Protein AF-A0AAP0BT31-F1 (afdb_monomer_lite)

InterPro domains:
  IPR001457 NADH:ubiquinone/plastoquinone oxidoreductase, chain 6 [PF00499] (11-138)
  IPR042106 NADH-ubiquinone/plastoquinone oxidoreductase chain 6, subunit NuoJ [G3DSA:1.20.120.1200] (1-140)

Organism: NCBI:txid2320716

Structure (mmCIF, N/CA/C/O backbone):
data_AF-A0AAP0BT31-F1
#
_entry.id   AF-A0AAP0BT31-F1
#
loop_
_atom_site.group_PDB
_atom_site.id
_atom_site.type_symbol
_atom_site.label_atom_id
_atom_site.label_alt_id
_atom_site.label_comp_id
_atom_site.label_asym_id
_atom_site.label_entity_id
_atom_site.label_seq_id
_atom_site.pdbx_PDB_ins_code
_atom_site.Cartn_x
_atom_site.Cartn_y
_atom_site.Cartn_z
_atom_site.occupancy
_atom_site.B_iso_or_equiv
_atom_site.auth_seq_id
_atom_site.auth_comp_id
_atom_site.auth_asym_id
_atom_site.auth_atom_id
_atom_site.pdbx_PDB_model_num
ATOM 1 N N . MET A 1 1 ? 14.615 -3.077 8.945 1.00 58.78 1 MET A N 1
ATOM 2 C CA . MET A 1 1 ? 15.378 -4.207 8.368 1.00 58.78 1 MET A CA 1
ATOM 3 C C . MET A 1 1 ? 14.707 -4.754 7.107 1.00 58.78 1 MET A C 1
ATOM 5 O O . MET A 1 1 ? 15.305 -4.636 6.051 1.00 58.78 1 MET A O 1
ATOM 9 N N . ILE A 1 2 ? 13.456 -5.233 7.165 1.00 66.12 2 ILE A N 1
ATOM 10 C CA . ILE A 1 2 ? 12.737 -5.813 6.003 1.00 66.12 2 ILE A CA 1
ATOM 11 C C . ILE A 1 2 ? 12.564 -4.813 4.833 1.00 66.12 2 ILE A C 1
ATOM 13 O O . ILE A 1 2 ? 12.778 -5.171 3.680 1.00 66.12 2 ILE A O 1
ATOM 17 N N . LEU A 1 3 ? 12.274 -3.536 5.118 1.00 63.84 3 LEU A N 1
ATOM 18 C CA . LEU A 1 3 ? 12.106 -2.492 4.089 1.00 63.84 3 LEU A CA 1
ATOM 19 C C . LEU A 1 3 ? 13.390 -2.101 3.334 1.00 63.84 3 LEU A C 1
ATOM 21 O O . LEU A 1 3 ? 13.326 -1.645 2.194 1.00 63.84 3 LEU A O 1
ATOM 25 N N . SER A 1 4 ? 14.557 -2.228 3.968 1.00 62.38 4 SER A N 1
ATOM 26 C CA . SER A 1 4 ? 15.825 -1.915 3.299 1.00 62.38 4 SER A CA 1
ATOM 27 C C . SER A 1 4 ? 16.173 -3.001 2.281 1.00 62.38 4 SER A C 1
ATOM 29 O O . SER A 1 4 ? 16.654 -2.680 1.201 1.00 62.38 4 SER A O 1
ATOM 31 N N . VAL A 1 5 ? 15.846 -4.264 2.585 1.00 71.56 5 VAL A N 1
ATOM 32 C CA . VAL A 1 5 ? 16.103 -5.427 1.717 1.00 71.56 5 VAL A CA 1
ATOM 33 C C . VAL A 1 5 ? 15.266 -5.387 0.433 1.00 71.56 5 VAL A C 1
ATOM 35 O O . VAL A 1 5 ? 15.754 -5.786 -0.620 1.00 71.56 5 VAL A O 1
ATOM 38 N N . SER A 1 6 ? 14.039 -4.854 0.474 1.00 72.62 6 SER A N 1
ATOM 39 C CA . SER A 1 6 ? 13.177 -4.764 -0.716 1.00 72.62 6 SER A CA 1
ATOM 40 C C . SER A 1 6 ? 13.610 -3.690 -1.722 1.00 72.62 6 SER A C 1
ATOM 42 O O . SER A 1 6 ? 13.307 -3.805 -2.907 1.00 72.62 6 SER A O 1
ATOM 44 N N . SER A 1 7 ? 14.335 -2.658 -1.278 1.00 68.81 7 SER A N 1
ATOM 45 C CA . SER A 1 7 ? 14.734 -1.522 -2.128 1.00 68.81 7 SER A CA 1
ATOM 46 C C . SER A 1 7 ? 16.105 -1.721 -2.790 1.00 68.81 7 SER A C 1
ATOM 48 O O . SER A 1 7 ? 16.360 -1.182 -3.867 1.00 68.81 7 SER A O 1
ATOM 50 N N . SER A 1 8 ? 16.977 -2.537 -2.187 1.00 68.81 8 SER A N 1
ATOM 51 C CA . SER A 1 8 ? 18.311 -2.867 -2.708 1.00 68.81 8 SER A CA 1
ATOM 52 C C . SER A 1 8 ? 18.338 -3.409 -4.152 1.00 68.81 8 SER A C 1
ATOM 54 O O . SER A 1 8 ? 19.151 -2.913 -4.933 1.00 68.81 8 SER A O 1
ATOM 56 N N . PRO A 1 9 ? 17.475 -4.360 -4.575 1.00 72.25 9 PRO A N 1
ATOM 57 C CA . PRO A 1 9 ? 17.519 -4.887 -5.945 1.00 72.25 9 PRO A CA 1
ATOM 58 C C . PRO A 1 9 ? 17.076 -3.872 -7.013 1.00 72.25 9 PRO A C 1
ATOM 60 O O . PRO A 1 9 ? 17.540 -3.940 -8.153 1.00 72.25 9 PRO A O 1
ATOM 63 N N . ALA A 1 10 ? 16.228 -2.899 -6.660 1.00 73.88 10 ALA A N 1
ATOM 64 C CA . ALA A 1 10 ? 15.800 -1.846 -7.585 1.00 73.88 10 ALA A CA 1
ATOM 65 C C . ALA A 1 10 ? 16.948 -0.883 -7.929 1.00 73.88 10 ALA A C 1
ATOM 67 O O . ALA A 1 10 ? 17.086 -0.480 -9.084 1.00 73.88 10 ALA A O 1
ATOM 68 N N . LEU A 1 11 ? 17.814 -0.588 -6.953 1.00 73.31 11 LEU A N 1
ATOM 69 C CA . LEU A 1 11 ? 19.019 0.217 -7.161 1.00 73.31 11 LEU A CA 1
ATOM 70 C C . LEU A 1 11 ? 20.009 -0.498 -8.101 1.00 73.31 11 LEU A C 1
ATOM 72 O O . LEU A 1 11 ? 20.570 0.108 -9.007 1.00 73.31 11 LEU A O 1
ATOM 76 N N . VAL A 1 12 ? 20.167 -1.817 -7.935 1.00 71.25 12 VAL A N 1
ATOM 77 C CA . VAL A 1 12 ? 21.051 -2.651 -8.774 1.00 71.25 12 VAL A CA 1
ATOM 78 C C . VAL A 1 12 ? 20.511 -2.809 -10.202 1.00 71.25 12 VAL A C 1
ATOM 80 O O . VAL A 1 12 ? 21.286 -2.890 -11.152 1.00 71.25 12 VAL A O 1
ATOM 83 N N . SER A 1 13 ? 19.188 -2.792 -10.372 1.00 73.75 13 SER A N 1
ATOM 84 C CA . SER A 1 13 ? 18.524 -2.890 -11.682 1.00 73.75 13 SER A CA 1
ATOM 85 C C . SER A 1 13 ? 18.501 -1.566 -12.463 1.00 73.75 13 SER A C 1
ATOM 87 O O . SER A 1 13 ? 17.990 -1.525 -13.582 1.00 73.75 13 SER A O 1
ATOM 89 N N . GLY A 1 14 ? 19.037 -0.478 -11.895 1.00 77.12 14 GLY A N 1
ATOM 90 C CA . GLY A 1 14 ? 19.037 0.853 -12.507 1.00 77.12 14 GLY A CA 1
ATOM 91 C C . GLY A 1 14 ? 17.697 1.594 -12.415 1.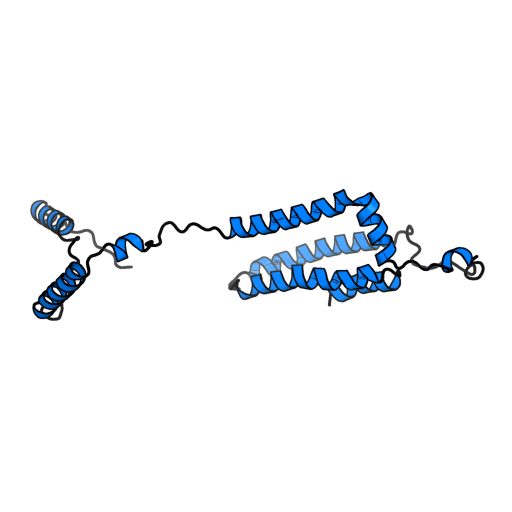00 77.12 14 GLY A C 1
ATOM 92 O O . GLY A 1 14 ? 17.459 2.499 -13.212 1.00 77.12 14 GLY A O 1
ATOM 93 N N . LEU A 1 15 ? 16.814 1.225 -11.473 1.00 81.62 15 LEU A N 1
ATOM 94 C CA . LEU A 1 15 ? 15.554 1.921 -11.166 1.00 81.62 15 LEU A CA 1
ATOM 95 C C . LEU A 1 15 ? 15.719 2.853 -9.951 1.00 81.62 15 LEU A C 1
ATOM 97 O O . LEU A 1 15 ? 15.112 2.658 -8.894 1.00 81.62 15 LEU A O 1
ATOM 101 N N . ASP A 1 16 ? 16.506 3.915 -10.122 1.00 84.75 16 ASP A N 1
ATOM 102 C CA . ASP A 1 16 ? 16.837 4.855 -9.038 1.00 84.75 16 ASP A CA 1
ATOM 103 C C . ASP A 1 16 ? 15.604 5.530 -8.420 1.00 84.75 16 ASP A C 1
ATOM 105 O O . ASP A 1 16 ? 15.508 5.695 -7.206 1.00 84.75 16 ASP A O 1
ATOM 109 N N . PHE A 1 17 ? 14.618 5.887 -9.248 1.00 86.31 17 PHE A N 1
ATOM 110 C CA . PHE A 1 17 ? 13.407 6.555 -8.771 1.00 86.31 17 PHE A CA 1
ATOM 111 C C . PHE A 1 17 ? 12.574 5.659 -7.841 1.00 86.31 17 PHE A C 1
ATOM 113 O O . PHE A 1 17 ? 12.142 6.103 -6.777 1.00 86.31 17 PHE A O 1
ATOM 120 N N . PHE A 1 18 ? 12.381 4.388 -8.212 1.00 85.88 18 PHE A N 1
ATOM 121 C CA . PHE A 1 18 ? 11.583 3.452 -7.418 1.00 85.88 18 PHE A CA 1
ATOM 122 C C . PHE A 1 18 ? 12.255 3.131 -6.076 1.00 85.88 18 PHE A C 1
ATOM 124 O O . PHE A 1 18 ? 11.590 3.056 -5.041 1.00 85.88 18 PHE A O 1
ATOM 131 N N . ALA A 1 19 ? 13.585 3.007 -6.087 1.00 86.44 19 ALA A N 1
ATOM 132 C CA . ALA A 1 19 ? 14.374 2.764 -4.886 1.00 86.44 19 ALA A CA 1
ATOM 133 C C . ALA A 1 19 ? 14.240 3.893 -3.850 1.00 86.44 19 ALA A C 1
ATOM 135 O O . ALA A 1 19 ? 14.229 3.617 -2.654 1.00 86.44 19 ALA A O 1
ATOM 136 N N . MET A 1 20 ? 14.090 5.147 -4.293 1.00 86.12 20 MET A N 1
ATOM 137 C CA . MET A 1 20 ? 13.933 6.293 -3.390 1.00 86.12 20 MET A CA 1
ATOM 138 C C . MET A 1 20 ? 12.492 6.475 -2.896 1.00 86.12 20 MET A C 1
ATOM 140 O O . MET A 1 20 ? 12.285 6.822 -1.734 1.00 86.12 20 MET A O 1
ATOM 144 N N . ILE A 1 21 ? 11.481 6.225 -3.736 1.00 88.81 21 ILE A N 1
ATOM 145 C CA . ILE A 1 21 ? 10.071 6.424 -3.350 1.00 88.81 21 ILE A CA 1
ATOM 146 C C . ILE A 1 21 ? 9.515 5.284 -2.484 1.00 88.81 21 ILE A C 1
ATOM 148 O O . ILE A 1 21 ? 8.683 5.533 -1.610 1.00 88.81 21 ILE A O 1
ATOM 152 N N . SER A 1 22 ? 9.983 4.045 -2.680 1.00 85.00 22 SER A N 1
ATOM 153 C CA . SER A 1 22 ? 9.472 2.873 -1.958 1.00 85.00 22 SER A CA 1
ATOM 154 C C . SER A 1 22 ? 9.616 3.010 -0.430 1.00 85.00 22 SER A C 1
ATOM 156 O O . SER A 1 22 ? 8.594 2.915 0.255 1.00 85.00 22 SER A O 1
ATOM 158 N N . PRO A 1 23 ? 10.793 3.334 0.148 1.00 86.75 23 PRO A N 1
ATOM 159 C CA . PRO A 1 23 ? 10.915 3.516 1.593 1.00 86.75 23 PRO A CA 1
ATOM 160 C C . PRO A 1 23 ? 10.024 4.633 2.137 1.00 86.75 23 PRO A C 1
ATOM 162 O O . PRO A 1 23 ? 9.382 4.452 3.168 1.00 86.75 23 PRO A O 1
ATOM 165 N N . VAL A 1 24 ? 9.946 5.769 1.435 1.00 89.19 24 VAL A N 1
ATOM 166 C CA . VAL A 1 24 ? 9.162 6.930 1.882 1.00 89.19 24 VAL A CA 1
ATOM 167 C C . VAL A 1 24 ? 7.687 6.559 2.025 1.00 89.19 24 VAL A C 1
ATOM 169 O O . VAL A 1 24 ? 7.098 6.786 3.079 1.00 89.19 24 VAL A O 1
ATOM 172 N N . VAL A 1 25 ? 7.092 5.928 1.011 1.00 90.19 25 VAL A N 1
ATOM 173 C CA . VAL A 1 25 ? 5.668 5.561 1.048 1.00 90.19 25 VAL A CA 1
ATOM 174 C C . VAL A 1 25 ? 5.403 4.453 2.067 1.00 90.19 25 VAL A C 1
ATOM 176 O O . VAL A 1 25 ? 4.457 4.549 2.844 1.00 90.19 25 VAL A O 1
ATOM 179 N N . HIS A 1 26 ? 6.239 3.416 2.124 1.00 88.81 26 HIS A N 1
ATOM 180 C CA . HIS A 1 26 ? 5.986 2.287 3.022 1.00 88.81 26 HIS A CA 1
ATOM 181 C C . HIS A 1 26 ? 6.151 2.665 4.503 1.00 88.81 26 HIS A C 1
ATOM 183 O O . HIS A 1 26 ? 5.342 2.247 5.333 1.00 88.81 26 HIS A O 1
ATOM 189 N N . ILE A 1 27 ? 7.155 3.479 4.850 1.00 90.56 27 ILE A N 1
ATOM 190 C CA . ILE A 1 27 ? 7.366 3.927 6.238 1.00 90.56 27 ILE A CA 1
ATOM 191 C C . ILE A 1 27 ? 6.236 4.868 6.670 1.00 90.56 27 ILE A C 1
ATOM 193 O O . ILE A 1 27 ? 5.687 4.717 7.762 1.00 90.56 27 ILE A O 1
ATOM 197 N N . VAL A 1 28 ? 5.860 5.821 5.814 1.00 90.69 28 VAL A N 1
ATOM 198 C CA . VAL A 1 28 ? 4.866 6.848 6.158 1.00 90.69 28 VAL A CA 1
ATOM 199 C C . VAL A 1 28 ? 3.433 6.324 6.100 1.00 90.69 28 VAL A C 1
ATOM 201 O O . VAL A 1 28 ? 2.580 6.829 6.812 1.00 90.69 28 VAL A O 1
ATOM 204 N N . VAL A 1 29 ? 3.122 5.324 5.279 1.00 88.81 29 VAL A N 1
ATOM 205 C CA . VAL A 1 29 ? 1.751 4.797 5.215 1.00 88.81 29 VAL A CA 1
ATOM 206 C C . VAL A 1 29 ? 1.570 3.649 6.197 1.00 88.81 29 VAL A C 1
ATOM 208 O O . VAL A 1 29 ? 0.664 3.690 7.021 1.00 88.81 29 VAL A O 1
ATOM 211 N N . ILE A 1 30 ? 2.431 2.632 6.146 1.00 90.44 30 ILE A N 1
ATOM 212 C CA . ILE A 1 30 ? 2.214 1.392 6.901 1.00 90.44 30 ILE A CA 1
ATOM 213 C C . ILE A 1 30 ? 2.805 1.519 8.301 1.00 90.44 30 ILE A C 1
ATOM 215 O O . ILE A 1 30 ? 2.104 1.305 9.286 1.00 90.44 30 ILE A O 1
ATOM 219 N N . ALA A 1 31 ? 4.086 1.885 8.405 1.00 90.12 31 ALA A N 1
ATOM 220 C CA . ALA A 1 31 ? 4.783 1.818 9.686 1.00 90.12 31 ALA A CA 1
ATOM 221 C C . ALA A 1 31 ? 4.253 2.849 10.693 1.00 90.12 31 ALA A C 1
ATOM 223 O O . ALA A 1 31 ? 3.989 2.489 11.837 1.00 90.12 31 ALA A O 1
ATOM 224 N N . ILE A 1 32 ? 4.046 4.107 10.288 1.00 91.88 32 ILE A N 1
ATOM 225 C CA . ILE A 1 32 ? 3.549 5.138 11.215 1.00 91.88 32 ILE A CA 1
ATOM 226 C C . ILE A 1 32 ? 2.049 4.991 11.526 1.00 91.88 32 ILE A C 1
ATOM 228 O O . ILE A 1 32 ? 1.647 5.239 12.661 1.00 91.88 32 ILE A O 1
ATOM 232 N N . SER A 1 33 ? 1.220 4.545 10.568 1.00 88.44 33 SER A N 1
ATOM 233 C CA . SER A 1 33 ? -0.205 4.270 10.823 1.00 88.44 33 SER A CA 1
ATOM 234 C C . SER A 1 33 ? -0.360 3.103 11.796 1.00 88.44 33 SER A C 1
ATOM 236 O O . SER A 1 33 ? -1.141 3.175 12.745 1.00 88.44 33 SER A O 1
ATOM 238 N N . PHE A 1 34 ? 0.466 2.068 11.625 1.00 89.81 34 PHE A N 1
ATOM 239 C CA . PHE A 1 34 ? 0.533 0.955 12.558 1.00 89.81 34 PHE A CA 1
ATOM 240 C C . PHE A 1 34 ? 1.069 1.382 13.930 1.00 89.81 34 PHE A C 1
ATOM 242 O O . PHE A 1 34 ? 0.500 0.998 14.948 1.00 89.81 34 PHE A O 1
ATOM 249 N N . LEU A 1 35 ? 2.105 2.227 13.985 1.00 89.38 35 LEU A N 1
ATOM 250 C CA . LEU A 1 35 ? 2.636 2.746 15.250 1.00 89.38 35 LEU A CA 1
ATOM 251 C C . LEU A 1 35 ? 1.568 3.518 16.039 1.00 89.38 35 LEU A C 1
ATOM 253 O O . LEU A 1 35 ? 1.444 3.332 17.248 1.00 89.38 35 LEU A O 1
ATOM 257 N N . PHE A 1 36 ? 0.767 4.341 15.355 1.00 89.50 36 PHE A N 1
ATOM 258 C CA . PHE A 1 36 ? -0.348 5.057 15.976 1.00 89.50 36 PHE A CA 1
ATOM 259 C C . PHE A 1 36 ? -1.401 4.097 16.544 1.00 89.50 36 PHE A C 1
ATOM 261 O O . PHE A 1 36 ? -1.834 4.255 17.686 1.00 89.50 36 PHE A O 1
ATOM 268 N N . MET A 1 37 ? -1.779 3.076 15.769 1.00 91.88 37 MET A N 1
ATOM 269 C CA . MET A 1 37 ? -2.724 2.052 16.210 1.00 91.88 37 MET A CA 1
ATOM 270 C C . MET A 1 37 ? -2.209 1.312 17.452 1.00 91.88 37 MET A C 1
ATOM 272 O O . MET A 1 37 ? -2.947 1.176 18.423 1.00 91.88 37 MET A O 1
ATOM 276 N N . VAL A 1 38 ? -0.952 0.863 17.452 1.00 91.12 38 VAL A N 1
ATOM 277 C CA . VAL A 1 38 ? -0.387 0.048 18.539 1.00 91.12 38 VAL A CA 1
ATOM 278 C C . VAL A 1 38 ? -0.223 0.838 19.836 1.00 91.12 38 VAL A C 1
ATOM 280 O O . VAL A 1 38 ? -0.475 0.296 20.904 1.00 91.12 38 VAL A O 1
ATOM 283 N N . MET A 1 39 ? 0.155 2.118 19.775 1.00 91.75 39 MET A N 1
ATOM 284 C CA . MET A 1 39 ? 0.374 2.915 20.989 1.00 91.75 39 MET A CA 1
ATOM 285 C C . MET A 1 39 ? -0.934 3.269 21.719 1.00 91.75 39 MET A C 1
ATOM 287 O O . MET A 1 39 ? -0.942 3.419 22.938 1.00 91.75 39 MET A O 1
ATOM 291 N N . MET A 1 40 ? -2.043 3.378 20.983 1.00 88.81 40 MET A N 1
ATOM 292 C CA . MET A 1 40 ? -3.379 3.584 21.557 1.00 88.81 40 MET A CA 1
ATOM 293 C C . MET A 1 40 ? -4.070 2.265 21.937 1.00 88.81 40 MET A C 1
ATOM 295 O O . MET A 1 40 ? -4.942 2.255 22.809 1.00 88.81 40 MET A O 1
ATOM 299 N N . LEU A 1 41 ? -3.706 1.152 21.292 1.00 87.75 41 LEU A N 1
ATOM 300 C CA . LEU A 1 41 ? -4.271 -0.168 21.550 1.00 87.75 41 LEU A CA 1
ATOM 301 C C . LEU A 1 41 ? -3.541 -0.834 22.724 1.00 87.75 41 LEU A C 1
ATOM 303 O O . LEU A 1 41 ? -2.518 -1.492 22.562 1.00 87.75 41 LEU A O 1
ATOM 307 N N . ASN A 1 42 ? -4.097 -0.687 23.924 1.00 83.31 42 ASN A N 1
ATOM 308 C CA . ASN A 1 42 ? -3.599 -1.384 25.106 1.00 83.31 42 ASN A CA 1
ATOM 309 C C . ASN A 1 42 ? -3.999 -2.875 25.066 1.00 83.31 42 ASN A C 1
ATOM 311 O O . ASN A 1 42 ? -5.088 -3.241 25.511 1.00 83.31 42 ASN A O 1
ATOM 315 N N . ILE A 1 43 ? -3.142 -3.725 24.494 1.00 81.75 43 ILE A N 1
ATOM 316 C CA . ILE A 1 43 ? -3.341 -5.181 24.412 1.00 81.75 43 ILE A CA 1
ATOM 317 C C . ILE A 1 43 ? -2.894 -5.818 25.733 1.00 81.75 43 ILE A C 1
ATOM 319 O O . ILE A 1 43 ? -1.710 -5.793 26.067 1.00 81.75 43 ILE A O 1
ATOM 323 N N . GLN A 1 44 ? -3.827 -6.422 26.472 1.00 76.62 44 GLN A N 1
ATOM 324 C CA . GLN A 1 44 ? -3.507 -7.205 27.667 1.00 76.62 44 GLN A CA 1
ATOM 325 C C . GLN A 1 44 ? -3.176 -8.635 27.248 1.00 76.62 44 GLN A C 1
ATOM 327 O O . GLN A 1 44 ? -4.039 -9.389 26.805 1.00 76.62 44 GLN A O 1
ATOM 332 N N . ILE A 1 45 ? -1.898 -8.987 27.347 1.00 70.56 45 ILE A N 1
ATOM 333 C CA . ILE A 1 45 ? -1.404 -10.329 27.060 1.00 70.56 45 ILE A CA 1
ATOM 334 C C . ILE A 1 45 ? -1.589 -11.166 28.330 1.00 70.56 45 ILE A C 1
ATOM 336 O O . ILE A 1 45 ? -0.678 -11.294 29.142 1.00 70.56 45 ILE A O 1
ATOM 340 N N . THR A 1 46 ? -2.796 -11.683 28.537 1.00 66.00 46 THR A N 1
ATOM 341 C CA . THR A 1 46 ? -3.109 -12.619 29.628 1.00 66.00 46 THR A CA 1
ATOM 342 C C . THR A 1 46 ? -3.677 -13.900 29.018 1.00 66.00 46 THR A C 1
ATOM 344 O O . THR A 1 46 ? -4.585 -13.839 28.193 1.00 66.00 46 THR A O 1
ATOM 347 N N . GLU A 1 47 ? -3.087 -15.045 29.364 1.00 65.44 47 GLU A N 1
ATOM 348 C CA . GLU A 1 47 ? -3.469 -16.418 28.970 1.00 65.44 47 GLU A CA 1
ATOM 349 C C . GLU A 1 47 ? -3.431 -16.837 27.478 1.00 65.44 47 GLU A C 1
ATOM 351 O O . GLU A 1 47 ? -3.538 -18.026 27.194 1.00 65.44 47 GLU A O 1
ATOM 356 N N . ILE A 1 48 ? -3.199 -15.950 26.505 1.00 61.75 48 ILE A N 1
ATOM 357 C CA . ILE A 1 48 ? -3.260 -16.304 25.063 1.00 61.75 48 ILE A CA 1
ATOM 358 C C . ILE A 1 48 ? -2.116 -17.195 24.527 1.00 61.75 48 ILE A C 1
ATOM 360 O O . ILE A 1 48 ? -2.089 -17.510 23.339 1.00 61.75 48 ILE A O 1
ATOM 364 N N . HIS A 1 49 ? -1.153 -17.607 25.352 1.00 67.00 49 HIS A N 1
ATOM 365 C CA . HIS A 1 49 ? 0.060 -18.271 24.861 1.00 67.00 49 HIS A CA 1
ATOM 366 C C . HIS A 1 49 ? -0.035 -19.796 24.763 1.00 67.00 49 HIS A C 1
ATOM 368 O O . HIS A 1 49 ? 0.533 -20.351 23.828 1.00 67.00 49 HIS A O 1
ATOM 374 N N . GLU A 1 50 ? -0.757 -20.479 25.653 1.00 70.44 50 GLU A N 1
ATOM 375 C CA . GLU A 1 50 ? -0.777 -21.955 25.687 1.00 70.44 50 GLU A CA 1
ATOM 376 C C . GLU A 1 50 ? -1.422 -22.560 24.426 1.00 70.44 50 GLU A C 1
ATOM 378 O O . GLU A 1 50 ? -0.926 -23.534 23.854 1.00 70.44 50 GLU A O 1
ATOM 383 N N . GLU A 1 51 ? -2.495 -21.939 23.930 1.00 72.31 51 GLU A N 1
ATOM 384 C CA . GLU A 1 51 ? -3.170 -22.388 22.710 1.00 72.31 51 GLU A CA 1
ATOM 385 C C . GLU A 1 51 ? -2.439 -21.915 21.445 1.00 72.31 51 GLU A C 1
ATOM 387 O O . GLU A 1 51 ? -2.222 -22.708 20.530 1.00 72.31 51 GLU A O 1
ATOM 392 N N . VAL A 1 52 ? -1.979 -20.657 21.393 1.00 78.94 52 VAL A N 1
ATOM 393 C CA . VAL A 1 52 ? -1.279 -20.099 20.218 1.00 78.94 52 VAL A CA 1
ATOM 394 C C . VAL A 1 52 ? 0.078 -20.775 19.984 1.00 78.94 52 VAL A C 1
ATOM 396 O O . VAL A 1 52 ? 0.436 -21.040 18.834 1.00 78.94 52 VAL A O 1
ATOM 399 N N . LEU A 1 53 ? 0.814 -21.130 21.046 1.00 80.44 53 LEU A N 1
ATOM 400 C CA . LEU A 1 53 ? 2.084 -21.859 20.932 1.00 80.44 53 LEU A CA 1
ATOM 401 C C . LEU A 1 53 ? 1.901 -23.257 20.330 1.00 80.44 53 LEU A C 1
ATOM 403 O O . LEU A 1 53 ? 2.801 -23.741 19.646 1.00 80.44 53 LEU A O 1
ATOM 407 N N . ARG A 1 54 ? 0.733 -23.888 20.516 1.00 85.19 54 ARG A N 1
ATOM 408 C CA . ARG A 1 54 ? 0.425 -25.200 19.930 1.00 85.19 54 ARG A CA 1
ATOM 409 C C . ARG A 1 54 ? 0.186 -25.132 18.417 1.00 85.19 54 ARG A C 1
ATOM 411 O O . ARG A 1 54 ? 0.513 -26.088 17.717 1.00 85.19 54 ARG A O 1
ATOM 418 N N . TYR A 1 55 ? -0.330 -24.014 17.899 1.00 87.25 55 TYR A N 1
ATOM 419 C CA . TYR A 1 55 ? -0.566 -23.811 16.459 1.00 87.25 55 TYR A CA 1
ATOM 420 C C . TYR A 1 55 ? 0.636 -23.216 15.705 1.00 87.25 55 TYR A C 1
ATOM 422 O O . TYR A 1 55 ? 0.721 -23.358 14.484 1.00 87.25 55 TYR A O 1
ATOM 430 N N . LEU A 1 56 ? 1.594 -22.604 16.408 1.00 89.12 56 LEU A N 1
ATOM 431 C CA . LEU A 1 56 ? 2.831 -22.055 15.837 1.00 89.12 56 LEU A CA 1
ATOM 432 C C . LEU A 1 56 ? 3.661 -23.074 15.023 1.00 89.12 56 LEU A C 1
ATOM 434 O O . LEU A 1 56 ? 4.045 -22.744 13.900 1.00 89.12 56 LEU A O 1
ATOM 438 N N . PRO A 1 57 ? 3.927 -24.314 15.490 1.00 89.88 57 PRO A N 1
ATOM 439 C CA . PRO A 1 57 ? 4.677 -25.282 14.686 1.00 89.88 57 PRO A CA 1
ATOM 440 C C . PRO A 1 57 ? 3.914 -25.724 13.430 1.00 89.88 57 PRO A C 1
ATOM 442 O O . PRO A 1 57 ? 4.543 -26.031 12.421 1.00 89.88 57 PRO A O 1
ATOM 445 N N . VAL A 1 58 ? 2.575 -25.712 13.454 1.00 93.81 58 VAL A N 1
ATOM 446 C CA . VAL A 1 58 ? 1.736 -26.081 12.300 1.00 93.81 58 VAL A CA 1
ATOM 447 C C . VAL A 1 58 ? 1.809 -25.011 11.209 1.00 93.81 58 VAL A C 1
ATOM 449 O O . VAL A 1 58 ? 2.025 -25.341 10.043 1.00 93.81 58 VAL A O 1
ATOM 452 N N . SER A 1 59 ? 1.688 -23.728 11.572 1.00 91.62 59 SER A N 1
ATOM 453 C CA . SER A 1 59 ? 1.851 -22.621 10.619 1.00 91.62 59 SER A CA 1
ATOM 454 C C . SER A 1 59 ? 3.302 -22.467 10.147 1.00 91.62 59 SER A C 1
ATOM 456 O O . SER A 1 59 ? 3.541 -22.115 8.994 1.00 91.62 59 SER A O 1
ATOM 458 N N . GLY A 1 60 ? 4.277 -22.808 10.994 1.00 93.44 60 GLY A N 1
ATOM 459 C CA . GLY A 1 60 ? 5.682 -22.914 10.609 1.00 93.44 60 GLY A CA 1
ATOM 460 C C . GLY A 1 60 ? 5.915 -23.992 9.550 1.00 93.44 60 GLY A C 1
ATOM 461 O O . GLY A 1 60 ? 6.549 -23.713 8.538 1.00 93.44 60 GLY A O 1
ATOM 462 N N . LEU A 1 61 ? 5.357 -25.196 9.734 1.00 95.69 61 LEU A N 1
ATOM 463 C CA . LEU A 1 61 ? 5.473 -26.283 8.758 1.00 95.69 61 LEU A CA 1
ATOM 464 C C . LEU A 1 61 ? 4.808 -25.919 7.428 1.00 95.69 61 LEU A C 1
ATOM 466 O O . LEU A 1 61 ? 5.425 -26.081 6.380 1.00 95.69 61 LEU A O 1
ATOM 470 N N . ILE A 1 62 ? 3.577 -25.392 7.461 1.00 95.81 62 ILE A N 1
ATOM 471 C CA . ILE A 1 62 ? 2.866 -25.018 6.229 1.00 95.81 62 ILE A CA 1
ATOM 472 C C . ILE A 1 62 ? 3.600 -23.892 5.489 1.00 95.81 62 ILE A C 1
ATOM 474 O O . ILE A 1 62 ? 3.747 -23.945 4.271 1.00 95.81 62 ILE A O 1
ATOM 478 N N . GLY A 1 63 ? 4.128 -22.907 6.223 1.00 95.12 63 GLY A N 1
ATOM 479 C CA . GLY A 1 63 ? 4.931 -21.826 5.661 1.00 95.12 63 GLY A CA 1
ATOM 480 C C . GLY A 1 63 ? 6.251 -22.326 5.080 1.00 95.12 63 GLY A C 1
ATOM 481 O O . GLY A 1 63 ? 6.658 -21.857 4.024 1.00 95.12 63 GLY A O 1
ATOM 482 N N . LEU A 1 64 ? 6.891 -23.309 5.721 1.00 95.50 64 LEU A N 1
ATOM 483 C CA . LEU A 1 64 ? 8.122 -23.929 5.234 1.00 95.50 64 LEU A CA 1
ATOM 484 C C . LEU A 1 64 ? 7.887 -24.716 3.942 1.00 95.50 64 LEU A C 1
ATOM 486 O O . LEU A 1 64 ? 8.683 -24.583 3.019 1.00 95.50 64 LEU A O 1
ATOM 490 N N . ILE A 1 65 ? 6.798 -25.491 3.857 1.00 95.94 65 ILE A N 1
ATOM 491 C CA . ILE A 1 65 ? 6.407 -26.182 2.619 1.00 95.94 65 ILE A CA 1
ATOM 492 C C . ILE A 1 65 ? 6.220 -25.167 1.486 1.00 95.94 65 ILE A C 1
ATOM 494 O O . ILE A 1 65 ? 6.796 -25.349 0.418 1.00 95.94 65 ILE A O 1
ATOM 498 N N . LEU A 1 66 ? 5.487 -24.074 1.728 1.00 95.06 66 LEU A N 1
ATOM 499 C CA . LEU A 1 66 ? 5.275 -23.038 0.712 1.00 95.06 66 LEU A CA 1
ATOM 500 C C . LEU A 1 66 ? 6.578 -22.329 0.331 1.00 95.06 66 LEU A C 1
ATOM 502 O O . LEU A 1 66 ? 6.811 -22.041 -0.838 1.00 95.06 66 LEU A O 1
ATOM 506 N N . TRP A 1 67 ? 7.445 -22.048 1.304 1.00 94.19 67 TRP A N 1
ATOM 507 C CA . TRP A 1 67 ? 8.734 -21.411 1.049 1.00 94.19 67 TRP A CA 1
ATOM 508 C C . TRP A 1 67 ? 9.661 -22.316 0.232 1.00 94.19 67 TRP A C 1
ATOM 510 O O . TRP A 1 67 ? 10.309 -21.848 -0.702 1.00 94.19 67 TRP A O 1
ATOM 520 N N . TRP A 1 68 ? 9.671 -23.616 0.536 1.00 93.69 68 TRP A N 1
ATOM 521 C CA . TRP A 1 68 ? 10.387 -24.629 -0.234 1.00 93.69 68 TRP A CA 1
ATOM 522 C C . TRP A 1 68 ? 9.838 -24.758 -1.655 1.00 93.69 68 TRP A C 1
ATOM 524 O O . TRP A 1 68 ? 10.610 -24.838 -2.604 1.00 93.69 68 TRP A O 1
ATOM 534 N N . GLU A 1 69 ? 8.517 -24.736 -1.820 1.00 89.50 69 GLU A N 1
ATOM 535 C CA . GLU A 1 69 ? 7.876 -24.781 -3.133 1.00 89.50 69 GLU A CA 1
ATOM 536 C C . GLU A 1 69 ? 8.229 -23.546 -3.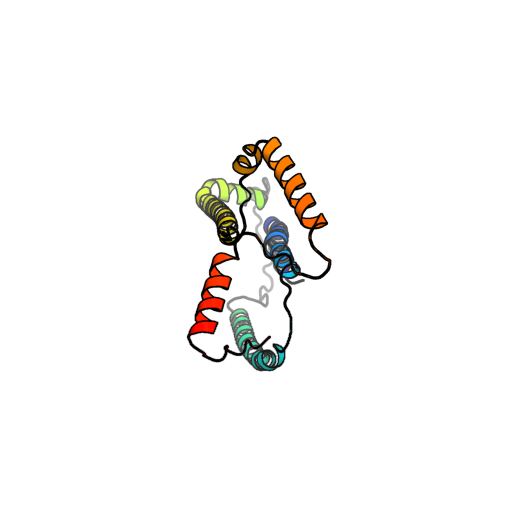976 1.00 89.50 69 GLU A C 1
ATOM 538 O O . GLU A 1 69 ? 8.620 -23.685 -5.134 1.00 89.50 69 GLU A O 1
ATOM 543 N N . LEU A 1 70 ? 8.198 -22.344 -3.387 1.00 87.56 70 LEU A N 1
ATOM 544 C CA . LEU A 1 70 ? 8.650 -21.118 -4.055 1.00 87.56 70 LEU A CA 1
ATOM 545 C C . LEU A 1 70 ? 10.128 -21.192 -4.459 1.00 87.56 70 LEU A C 1
ATOM 547 O O . LEU A 1 70 ? 10.489 -20.753 -5.549 1.00 87.56 70 LEU A O 1
ATOM 551 N N . PHE A 1 71 ? 10.980 -21.733 -3.588 1.00 86.50 71 PHE A N 1
ATOM 552 C CA . PHE A 1 71 ? 12.402 -21.909 -3.870 1.00 86.50 71 PHE A CA 1
ATOM 553 C C . PHE A 1 71 ? 12.626 -22.896 -5.023 1.00 86.50 71 PHE A C 1
ATOM 555 O O . PHE A 1 71 ? 13.329 -22.575 -5.978 1.00 86.50 71 PHE A O 1
ATOM 562 N N . PHE A 1 72 ? 11.935 -24.037 -4.997 1.00 85.94 72 PHE A N 1
ATOM 563 C CA . PHE A 1 72 ? 11.994 -25.041 -6.054 1.00 85.94 72 PHE A CA 1
ATOM 564 C C . PHE A 1 72 ? 11.542 -24.476 -7.409 1.00 85.94 72 PHE A C 1
ATOM 566 O O . PHE A 1 72 ? 12.189 -24.727 -8.419 1.00 85.94 72 PHE A O 1
ATOM 573 N N . ILE A 1 73 ? 10.486 -23.652 -7.445 1.00 85.25 73 ILE A N 1
ATOM 574 C CA . ILE A 1 73 ? 10.036 -22.974 -8.675 1.00 85.25 73 ILE A CA 1
ATOM 575 C C . ILE A 1 73 ? 11.112 -22.023 -9.225 1.00 85.25 73 ILE A C 1
ATOM 577 O O . ILE A 1 73 ? 11.299 -21.948 -10.440 1.00 85.25 73 ILE A O 1
ATOM 581 N N . CYS A 1 74 ? 11.825 -21.302 -8.357 1.00 78.19 74 CYS A N 1
ATOM 582 C CA . CYS A 1 74 ? 12.908 -20.403 -8.763 1.00 78.19 74 CYS A CA 1
ATOM 583 C C . CYS A 1 74 ? 14.143 -21.151 -9.291 1.00 78.19 74 CYS A C 1
ATOM 585 O O . CYS A 1 74 ? 14.796 -20.657 -10.212 1.00 78.19 74 CYS A O 1
ATOM 587 N N . ASP A 1 75 ? 14.445 -22.324 -8.732 1.00 71.81 75 ASP A N 1
ATOM 588 C CA . ASP A 1 75 ? 15.623 -23.125 -9.078 1.00 71.81 75 ASP A CA 1
ATOM 589 C C . ASP A 1 75 ? 15.454 -23.972 -10.345 1.00 71.81 75 ASP A C 1
ATOM 591 O O . ASP A 1 75 ? 16.455 -24.328 -10.967 1.00 71.81 75 ASP A O 1
ATOM 595 N N . ASN A 1 76 ? 14.217 -24.291 -10.751 1.00 68.00 76 ASN A N 1
ATOM 596 C CA . ASN A 1 76 ? 13.898 -25.272 -11.801 1.00 68.00 76 ASN A CA 1
ATOM 597 C C . ASN A 1 76 ? 14.176 -24.799 -13.254 1.00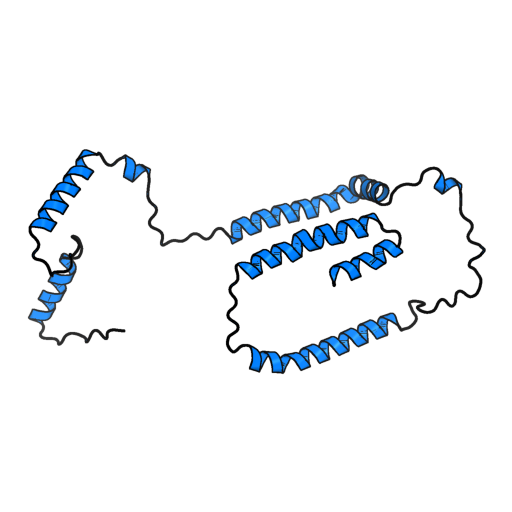 68.00 76 ASN A C 1
ATOM 599 O O . ASN A 1 76 ? 13.415 -25.066 -14.179 1.00 68.00 76 ASN A O 1
ATOM 603 N N . GLU A 1 77 ? 15.302 -24.116 -13.459 1.00 59.66 77 GLU A N 1
ATOM 604 C CA . GLU A 1 77 ? 15.987 -23.872 -14.739 1.00 59.66 77 GLU A CA 1
ATOM 605 C C . GLU A 1 77 ? 15.345 -22.904 -15.747 1.00 59.66 77 GLU A C 1
ATOM 607 O O . GLU A 1 77 ? 15.955 -22.583 -16.766 1.00 59.66 77 GLU A O 1
ATOM 612 N N . THR A 1 78 ? 14.183 -22.315 -15.461 1.00 59.62 78 THR A N 1
ATOM 613 C CA . THR A 1 78 ? 13.649 -21.206 -16.284 1.00 59.62 78 THR A CA 1
ATOM 614 C C . THR A 1 78 ? 14.356 -19.864 -16.063 1.00 59.62 78 THR A C 1
ATOM 616 O O . THR A 1 78 ? 14.162 -18.928 -16.840 1.00 59.62 78 THR A O 1
ATOM 619 N N . ILE A 1 79 ? 15.197 -19.757 -15.030 1.00 59.62 79 ILE A N 1
ATOM 620 C CA . ILE A 1 79 ? 15.975 -18.563 -14.699 1.00 59.62 79 ILE A CA 1
ATOM 621 C C . ILE A 1 79 ? 17.437 -19.009 -14.553 1.00 59.62 79 ILE A C 1
ATOM 623 O O . ILE A 1 79 ? 17.744 -19.757 -13.628 1.00 59.62 79 ILE A O 1
ATOM 627 N N . PRO A 1 80 ? 18.361 -18.602 -15.441 1.00 60.50 80 PRO A N 1
ATOM 628 C CA . PRO A 1 80 ? 19.767 -18.974 -15.322 1.00 60.50 80 PRO A CA 1
ATOM 629 C C . PRO A 1 80 ? 20.396 -18.282 -14.100 1.00 60.50 80 PRO A C 1
ATOM 631 O O . PRO A 1 80 ? 20.949 -17.189 -14.202 1.00 60.50 80 PRO A O 1
ATOM 634 N N . LEU A 1 81 ? 20.296 -18.920 -12.931 1.00 57.28 81 LEU A N 1
ATOM 635 C CA . LEU A 1 81 ? 20.927 -18.507 -11.669 1.00 57.28 81 LEU A CA 1
ATOM 636 C C . LEU A 1 81 ? 22.455 -18.649 -11.716 1.00 57.28 81 LEU A C 1
ATOM 638 O O . LEU A 1 81 ? 23.175 -17.922 -11.032 1.00 57.28 81 LEU A O 1
ATOM 642 N N . LEU A 1 82 ? 22.962 -19.529 -12.584 1.00 56.25 82 LEU A N 1
ATOM 643 C CA . LEU A 1 82 ? 24.369 -19.590 -12.951 1.00 56.25 82 LEU A CA 1
ATOM 644 C C . LEU A 1 82 ? 24.543 -18.957 -14.336 1.00 56.25 82 LEU A C 1
ATOM 646 O O . LEU A 1 82 ? 23.951 -19.444 -15.304 1.00 56.25 82 LEU A O 1
ATOM 650 N N . PRO A 1 83 ? 25.363 -17.902 -14.490 1.00 56.00 83 PRO A N 1
ATOM 651 C CA . PRO A 1 83 ? 25.674 -17.378 -15.803 1.00 56.00 83 PRO A CA 1
ATOM 652 C C . PRO A 1 83 ? 26.529 -18.406 -16.550 1.00 56.00 83 PRO A C 1
ATOM 654 O O . PRO A 1 83 ? 27.755 -18.335 -16.572 1.00 56.00 83 PRO A O 1
ATOM 657 N N . THR A 1 84 ? 25.881 -19.301 -17.294 1.00 51.69 84 THR A N 1
ATOM 658 C CA . THR A 1 84 ? 26.490 -20.027 -18.422 1.00 51.69 84 THR A CA 1
ATOM 659 C C . THR A 1 84 ? 26.747 -19.078 -19.603 1.00 51.69 84 THR A C 1
ATOM 661 O O . THR A 1 84 ? 26.834 -19.483 -20.755 1.00 51.69 84 THR A O 1
ATOM 664 N N . HIS A 1 85 ? 26.924 -17.780 -19.346 1.00 54.88 85 HIS A N 1
ATOM 665 C CA . HIS A 1 85 ? 27.409 -16.815 -20.318 1.00 54.88 85 HIS A CA 1
ATOM 666 C C . HIS A 1 85 ? 28.941 -16.849 -20.321 1.00 54.88 85 HIS A C 1
ATOM 668 O O . HIS A 1 85 ? 29.635 -15.895 -19.959 1.00 54.88 85 HIS A O 1
ATOM 674 N N . LYS A 1 86 ? 29.493 -18.004 -20.707 1.00 53.22 86 LYS A N 1
ATOM 675 C CA . LYS A 1 86 ? 30.910 -18.109 -21.036 1.00 53.22 86 LYS A CA 1
ATOM 676 C C . LYS A 1 86 ? 31.155 -17.272 -22.302 1.00 53.22 86 LYS A C 1
ATOM 678 O O . LYS A 1 86 ? 30.795 -17.680 -23.395 1.00 53.22 86 LYS A O 1
ATOM 683 N N . LYS A 1 87 ? 31.830 -16.129 -22.133 1.00 52.31 87 LYS A N 1
ATOM 684 C CA . LYS A 1 87 ? 32.591 -15.405 -23.177 1.00 52.31 87 LYS A CA 1
ATOM 685 C C . LYS A 1 87 ? 31.814 -14.745 -24.338 1.00 52.31 87 LYS A C 1
ATOM 687 O O . LYS A 1 87 ? 32.283 -14.779 -25.469 1.00 52.31 87 LYS A O 1
ATOM 692 N N . THR A 1 88 ? 30.721 -14.030 -24.080 1.00 52.66 88 THR A N 1
ATOM 693 C CA . THR A 1 88 ? 30.109 -13.114 -25.083 1.00 52.66 88 THR A CA 1
ATOM 694 C C . THR A 1 88 ? 29.947 -11.672 -24.583 1.00 52.66 88 THR A C 1
ATOM 696 O O . THR A 1 88 ? 29.244 -10.862 -25.176 1.00 52.66 88 THR A O 1
ATOM 699 N N . THR A 1 89 ? 30.633 -11.306 -23.497 1.00 56.22 89 THR A N 1
ATOM 700 C CA . THR A 1 89 ? 30.557 -9.969 -22.872 1.00 56.22 89 THR A CA 1
ATOM 701 C C . THR A 1 89 ? 31.239 -8.857 -23.690 1.00 56.22 89 THR A C 1
ATOM 703 O O . THR A 1 89 ? 31.084 -7.683 -23.371 1.00 56.22 89 THR A O 1
ATOM 706 N N . SER A 1 90 ? 31.977 -9.180 -24.756 1.00 55.59 90 SER A N 1
ATOM 707 C CA . SER A 1 90 ? 32.749 -8.202 -25.540 1.00 55.59 90 SER A CA 1
ATOM 708 C C . SER A 1 90 ? 32.035 -7.640 -26.775 1.00 55.59 90 SER A C 1
ATOM 710 O O . SER A 1 90 ? 32.536 -6.687 -27.363 1.00 55.59 90 SER A O 1
ATOM 712 N N . LEU A 1 91 ? 30.869 -8.167 -27.168 1.00 55.16 91 LEU A N 1
ATOM 713 C CA . LEU A 1 91 ? 30.173 -7.756 -28.398 1.00 55.16 91 LEU A CA 1
ATOM 714 C C . LEU A 1 91 ? 28.857 -7.028 -28.090 1.00 55.16 91 LEU A C 1
ATOM 716 O O . LEU A 1 91 ? 27.792 -7.348 -28.609 1.00 55.16 91 LEU A O 1
ATOM 720 N N . ARG A 1 92 ? 28.919 -6.026 -27.205 1.00 60.59 92 ARG A N 1
ATOM 721 C CA . ARG A 1 92 ? 27.794 -5.119 -26.951 1.00 60.59 92 ARG A CA 1
ATOM 722 C C . ARG A 1 92 ? 27.920 -3.907 -27.871 1.00 60.59 92 ARG A C 1
ATOM 724 O O . ARG A 1 92 ? 28.644 -2.967 -27.563 1.00 60.59 92 ARG A O 1
ATOM 731 N N . TYR A 1 93 ? 27.209 -3.918 -28.996 1.00 61.81 93 TYR A N 1
ATOM 732 C CA . TYR A 1 93 ? 27.115 -2.754 -29.879 1.00 61.81 93 TYR A CA 1
ATOM 733 C C . TYR A 1 93 ? 26.290 -1.653 -29.193 1.00 61.81 93 TYR A C 1
ATOM 735 O O . TYR A 1 93 ? 25.063 -1.727 -29.109 1.00 61.81 93 TYR A O 1
ATOM 743 N N . THR A 1 94 ? 26.959 -0.644 -28.631 1.00 63.41 94 THR A N 1
ATOM 744 C CA . THR A 1 94 ? 26.292 0.503 -28.007 1.00 63.41 94 THR A CA 1
ATOM 745 C C . THR A 1 94 ? 26.016 1.577 -29.051 1.00 63.41 94 THR A C 1
ATOM 747 O O . THR A 1 94 ? 26.931 2.235 -29.536 1.00 63.41 94 THR A O 1
ATOM 750 N N . VAL A 1 95 ? 24.743 1.796 -29.382 1.00 69.38 95 VAL A N 1
ATOM 751 C CA . VAL A 1 95 ? 24.330 2.885 -30.277 1.00 69.38 95 VAL A CA 1
ATOM 752 C C . VAL A 1 95 ? 24.520 4.225 -29.555 1.00 69.38 95 VAL A C 1
ATOM 754 O O . VAL A 1 95 ? 23.677 4.643 -28.760 1.00 69.38 95 VAL A O 1
ATOM 757 N N . HIS A 1 96 ? 25.632 4.910 -29.832 1.00 62.88 96 HIS A N 1
ATOM 758 C CA . HIS A 1 96 ? 25.983 6.196 -29.213 1.00 62.88 96 HIS A CA 1
ATOM 759 C C . HIS A 1 96 ? 24.977 7.319 -29.522 1.00 62.88 96 HIS A C 1
ATOM 761 O O . HIS A 1 96 ? 24.816 8.232 -28.714 1.00 62.88 96 HIS A O 1
ATOM 767 N N . ALA A 1 97 ? 24.223 7.214 -30.623 1.00 63.03 97 ALA A N 1
ATOM 768 C CA . ALA A 1 97 ? 23.185 8.179 -30.993 1.00 63.03 97 ALA A CA 1
ATOM 769 C C . ALA A 1 97 ? 22.045 8.279 -29.958 1.00 63.03 97 ALA A C 1
ATOM 771 O O . ALA A 1 97 ? 21.473 9.349 -29.771 1.00 63.03 97 ALA A O 1
ATOM 772 N N . ARG A 1 98 ? 21.744 7.197 -29.221 1.00 59.59 98 ARG A N 1
ATOM 773 C CA . ARG A 1 98 ? 20.697 7.201 -28.182 1.00 59.59 98 ARG A CA 1
ATOM 774 C C . ARG A 1 98 ? 21.148 7.893 -26.887 1.00 59.59 98 ARG A C 1
ATOM 776 O O . ARG A 1 98 ? 20.311 8.250 -26.070 1.00 59.59 98 ARG A O 1
ATOM 783 N N . LYS A 1 99 ? 22.456 8.101 -26.692 1.00 60.41 99 LYS A N 1
ATOM 784 C CA . LYS A 1 99 ? 23.018 8.652 -25.447 1.00 60.41 99 LYS A CA 1
ATOM 785 C C . LYS A 1 99 ? 23.170 10.180 -25.453 1.00 60.41 99 LYS A C 1
ATOM 787 O O . LYS A 1 99 ? 23.466 10.751 -24.413 1.00 60.41 99 LYS A O 1
ATOM 792 N N . VAL A 1 100 ? 22.938 10.843 -26.591 1.00 64.69 100 VAL A N 1
ATOM 793 C CA . VAL A 1 100 ? 23.076 12.308 -26.739 1.00 64.69 100 VAL A CA 1
ATOM 794 C C . VAL A 1 100 ? 22.026 13.077 -25.921 1.00 64.69 100 VAL A C 1
ATOM 796 O O . VAL A 1 100 ? 22.283 14.188 -25.471 1.00 64.69 100 VAL A O 1
ATOM 799 N N . ARG A 1 101 ? 20.860 12.467 -25.666 1.00 65.25 101 ARG A N 1
ATOM 800 C CA . ARG A 1 101 ? 19.842 12.964 -24.731 1.00 65.25 101 ARG A CA 1
ATOM 801 C C . ARG A 1 101 ? 19.487 11.841 -23.759 1.00 65.25 101 ARG A C 1
ATOM 803 O O . ARG A 1 101 ? 18.646 10.999 -24.064 1.00 65.25 101 ARG A O 1
ATOM 810 N N . SER A 1 102 ? 20.179 11.780 -22.624 1.00 73.00 102 SER A N 1
ATOM 811 C CA . SER A 1 102 ? 19.871 10.817 -21.565 1.00 73.00 102 SER A CA 1
ATOM 812 C C . SER A 1 102 ? 18.643 11.290 -20.794 1.00 73.00 102 SER A C 1
ATOM 814 O O . SER A 1 102 ? 18.736 12.226 -20.004 1.00 73.00 102 SER A O 1
ATOM 816 N N . TRP A 1 103 ? 17.503 10.652 -21.037 1.00 79.06 103 TRP A N 1
ATOM 817 C CA . TRP A 1 103 ? 16.292 10.859 -20.249 1.00 79.06 103 TRP A CA 1
ATOM 818 C C . TRP A 1 103 ? 16.461 10.198 -18.887 1.00 79.06 103 TRP A C 1
ATOM 820 O O . TRP A 1 103 ? 16.971 9.078 -18.795 1.00 79.06 103 TRP A O 1
ATOM 830 N N . THR A 1 104 ? 16.029 10.874 -17.827 1.00 87.31 104 THR A N 1
ATOM 831 C CA . THR A 1 104 ? 16.004 10.241 -16.505 1.00 87.31 104 THR A CA 1
ATOM 832 C C . THR A 1 104 ? 14.840 9.250 -16.417 1.00 87.31 104 THR A C 1
ATOM 834 O O . THR A 1 104 ? 13.818 9.395 -17.100 1.00 87.31 104 THR A O 1
ATOM 837 N N . ASN A 1 105 ? 14.970 8.235 -15.556 1.00 87.19 105 ASN A N 1
ATOM 838 C CA . ASN A 1 105 ? 13.897 7.265 -15.309 1.00 87.19 105 ASN A CA 1
ATOM 839 C C . ASN A 1 105 ? 12.594 7.961 -14.879 1.00 87.19 105 ASN A C 1
ATOM 841 O O . ASN A 1 105 ? 11.511 7.568 -15.307 1.00 87.19 105 ASN A O 1
ATOM 845 N N . LEU A 1 106 ? 12.705 9.027 -14.077 1.00 90.06 106 LEU A N 1
ATOM 846 C CA . LEU A 1 106 ? 11.564 9.812 -13.608 1.00 90.06 106 LEU A CA 1
ATOM 847 C C . LEU A 1 106 ? 10.904 10.616 -14.734 1.00 90.06 106 LEU A C 1
ATOM 849 O O . LEU A 1 106 ? 9.682 10.645 -14.828 1.00 90.06 106 LEU A O 1
ATOM 853 N N . GLU A 1 107 ? 11.695 11.233 -15.609 1.00 90.25 107 GLU A N 1
ATOM 854 C CA . GLU A 1 107 ? 11.185 12.010 -16.743 1.00 90.25 107 GLU A CA 1
ATOM 855 C C . GLU A 1 107 ? 10.435 11.122 -17.745 1.00 90.25 107 GLU A C 1
ATOM 857 O O . GLU A 1 107 ? 9.331 11.451 -18.177 1.00 90.25 107 GLU A O 1
ATOM 862 N N . THR A 1 108 ? 10.993 9.947 -18.050 1.00 90.62 108 THR A N 1
ATOM 863 C CA . THR A 1 108 ? 10.352 8.975 -18.949 1.00 90.62 108 THR A CA 1
ATOM 864 C C . THR A 1 108 ? 9.057 8.437 -18.343 1.00 90.62 108 THR A C 1
ATOM 866 O O . THR A 1 108 ? 8.036 8.359 -19.028 1.00 90.62 108 THR A O 1
ATOM 869 N N . LEU A 1 109 ? 9.080 8.107 -17.047 1.00 90.00 109 LEU A N 1
ATOM 870 C CA . LEU A 1 109 ? 7.905 7.630 -16.326 1.00 90.00 109 LEU A CA 1
ATOM 871 C C . LEU A 1 109 ? 6.811 8.700 -16.269 1.00 90.00 109 LEU A C 1
ATOM 873 O O . LEU A 1 109 ? 5.656 8.391 -16.540 1.00 90.00 109 LEU A O 1
ATOM 877 N N . GLY A 1 110 ? 7.170 9.952 -15.973 1.00 92.00 110 GLY A N 1
ATOM 878 C CA . GLY A 1 110 ? 6.239 11.077 -15.942 1.00 92.00 110 GLY A CA 1
ATOM 879 C C . GLY A 1 110 ? 5.585 11.317 -17.300 1.00 92.00 110 GLY A C 1
ATOM 880 O O . GLY A 1 110 ? 4.363 11.415 -17.377 1.00 92.00 110 GLY A O 1
ATOM 881 N N . ASN A 1 111 ? 6.369 11.323 -18.383 1.00 93.69 111 ASN A N 1
ATOM 882 C CA . ASN A 1 111 ? 5.831 11.478 -19.734 1.00 93.69 111 ASN A CA 1
ATOM 883 C C . ASN A 1 111 ? 4.805 10.382 -20.068 1.00 93.69 111 ASN A C 1
ATOM 885 O O . ASN A 1 111 ? 3.749 10.664 -20.635 1.00 93.69 111 ASN A O 1
ATOM 889 N N . LEU A 1 112 ? 5.084 9.136 -19.677 1.00 93.88 112 LEU A N 1
ATOM 890 C CA . LEU A 1 112 ? 4.178 8.018 -19.915 1.00 93.88 112 LEU A CA 1
ATOM 891 C C . LEU A 1 112 ? 2.909 8.107 -19.050 1.00 93.88 112 LEU A C 1
ATOM 893 O O . LEU A 1 112 ? 1.803 7.927 -19.564 1.00 93.88 112 LEU A O 1
ATOM 897 N N . LEU A 1 113 ? 3.062 8.417 -17.756 1.00 93.50 113 LEU A N 1
ATOM 898 C CA . LEU A 1 113 ? 1.952 8.500 -16.804 1.00 93.50 113 LEU A CA 1
ATOM 899 C C . LEU A 1 113 ? 0.976 9.622 -17.160 1.00 93.50 113 LEU A C 1
ATOM 901 O O . LEU A 1 113 ? -0.229 9.399 -17.169 1.00 93.50 113 LEU A O 1
ATOM 905 N N . TYR A 1 114 ? 1.491 10.816 -17.458 1.00 93.69 114 TYR A N 1
ATOM 906 C CA . TYR A 1 114 ? 0.650 11.989 -17.691 1.00 93.69 114 TYR A CA 1
ATOM 907 C C . TYR A 1 114 ? 0.059 12.034 -19.100 1.00 93.69 114 TYR A C 1
ATOM 909 O O . TYR A 1 114 ? -1.053 12.529 -19.264 1.00 93.69 114 TYR A O 1
ATOM 917 N N . THR A 1 115 ? 0.756 11.492 -20.102 1.00 94.75 115 THR A N 1
ATOM 918 C CA . THR A 1 115 ? 0.281 11.544 -21.493 1.00 94.75 115 THR A CA 1
ATOM 919 C C . THR A 1 115 ? -0.630 10.368 -21.835 1.00 94.75 115 THR A C 1
ATOM 921 O O . THR A 1 115 ? -1.696 10.570 -22.408 1.00 94.75 115 THR A O 1
ATOM 924 N N . TYR A 1 116 ? -0.235 9.140 -21.480 1.00 94.62 116 TYR A N 1
ATOM 925 C CA . TYR A 1 116 ? -0.937 7.925 -21.918 1.00 94.62 116 TYR A CA 1
ATOM 926 C C . TYR A 1 116 ? -1.789 7.290 -20.817 1.00 94.62 116 TYR A C 1
ATOM 928 O O . TYR A 1 116 ? -2.869 6.777 -21.097 1.00 94.62 116 TYR A O 1
ATOM 936 N N . TYR A 1 117 ? -1.335 7.339 -19.562 1.00 94.88 117 TYR A N 1
ATOM 937 C CA . TYR A 1 117 ? -1.975 6.636 -18.443 1.00 94.88 117 TYR A CA 1
ATOM 938 C C . TYR A 1 117 ? -2.628 7.572 -17.416 1.00 94.88 117 TYR A C 1
ATOM 940 O O . TYR A 1 117 ? -2.742 7.230 -16.237 1.00 94.88 117 TYR A O 1
ATOM 948 N N . SER A 1 118 ? -3.121 8.733 -17.855 1.00 93.81 118 SER A N 1
ATOM 949 C CA . SER A 1 118 ? -3.722 9.742 -16.970 1.00 93.81 118 SER A CA 1
ATOM 950 C C . SER A 1 118 ? -4.934 9.207 -16.195 1.00 93.81 118 SER A C 1
ATOM 952 O O . SER A 1 118 ? -5.101 9.506 -15.013 1.00 93.81 118 SER A O 1
ATOM 954 N N . VAL A 1 119 ? -5.738 8.337 -16.815 1.00 95.88 119 VAL A N 1
ATOM 955 C CA . VAL A 1 119 ? -6.884 7.682 -16.160 1.00 95.88 119 VAL A CA 1
ATOM 956 C C . VAL A 1 119 ? -6.427 6.740 -15.042 1.00 95.88 119 VAL A C 1
ATOM 958 O O . VAL A 1 119 ? -7.008 6.754 -13.958 1.00 95.88 119 VAL A O 1
ATOM 961 N N . LEU A 1 120 ? -5.352 5.969 -15.254 1.00 94.50 120 LEU A N 1
ATOM 962 C CA . LEU A 1 120 ? -4.790 5.089 -14.221 1.00 94.50 120 LEU A CA 1
ATOM 963 C C . LEU A 1 120 ? -4.179 5.872 -13.057 1.00 94.50 120 LEU A C 1
ATOM 965 O O . LEU A 1 120 ? -4.109 5.335 -11.959 1.00 94.50 120 LEU A O 1
ATOM 969 N N . PHE A 1 121 ? -3.764 7.123 -13.269 1.00 93.69 121 PHE A N 1
ATOM 970 C CA . PHE A 1 121 ? -3.352 8.026 -12.192 1.00 93.69 121 PHE A CA 1
ATOM 971 C C . PHE A 1 121 ? -4.551 8.631 -11.441 1.00 93.69 121 PHE A C 1
ATOM 973 O O . PHE A 1 121 ? -4.481 8.885 -10.238 1.00 93.69 121 PHE A O 1
ATOM 980 N N . LEU A 1 122 ? -5.685 8.816 -12.117 1.00 96.12 122 LEU A N 1
ATOM 981 C CA . LEU A 1 122 ? -6.885 9.384 -11.507 1.00 96.12 122 LEU A CA 1
ATOM 982 C C . LEU A 1 122 ? -7.603 8.398 -10.570 1.00 96.12 122 LEU A C 1
ATOM 984 O O . LEU A 1 122 ? -8.082 8.794 -9.509 1.00 96.12 122 LEU A O 1
ATOM 988 N N . VAL A 1 123 ? -7.635 7.109 -10.919 1.00 97.62 123 VAL A N 1
ATOM 989 C CA . VAL A 1 123 ? -8.230 6.049 -10.082 1.00 97.62 123 VAL A CA 1
ATOM 990 C C . VAL A 1 123 ? -7.651 6.003 -8.651 1.00 97.62 123 VAL A C 1
ATOM 992 O O . VAL A 1 123 ? -8.439 6.058 -7.708 1.00 97.62 123 VAL A O 1
ATOM 995 N N . PRO A 1 124 ? -6.324 5.952 -8.416 1.00 94.81 124 PRO A N 1
ATOM 996 C CA . PRO A 1 124 ? -5.758 5.942 -7.067 1.00 94.81 124 PRO A CA 1
ATOM 997 C C . PRO A 1 124 ? -5.995 7.248 -6.304 1.00 94.81 124 PRO A C 1
ATOM 999 O O . PRO A 1 124 ? -6.156 7.203 -5.086 1.00 94.81 124 PRO A O 1
ATOM 1002 N N . SER A 1 125 ? -6.097 8.390 -6.992 1.00 96.38 125 SER A N 1
ATOM 1003 C CA . SER A 1 125 ? -6.520 9.651 -6.366 1.00 96.38 125 SER A CA 1
ATOM 1004 C C . SER A 1 125 ? -7.950 9.549 -5.817 1.00 96.38 125 SER A C 1
ATOM 1006 O O . SER A 1 125 ? -8.213 9.916 -4.670 1.00 96.38 125 SER A O 1
ATOM 1008 N N . LEU A 1 126 ? -8.864 8.943 -6.586 1.00 97.69 126 LEU A N 1
ATOM 1009 C CA . LEU A 1 126 ? -10.226 8.674 -6.125 1.00 97.69 126 LEU A CA 1
ATOM 1010 C C . LEU A 1 126 ? -10.251 7.674 -4.959 1.00 97.69 126 LEU A C 1
ATOM 1012 O O . LEU A 1 126 ? -10.994 7.874 -4.003 1.00 97.69 126 LEU A O 1
ATOM 1016 N N . ILE A 1 127 ? -9.414 6.632 -4.993 1.00 96.81 127 ILE A N 1
ATOM 1017 C CA . ILE A 1 127 ? -9.279 5.676 -3.882 1.00 96.81 127 ILE A CA 1
ATOM 1018 C C . ILE A 1 127 ? -8.813 6.392 -2.605 1.00 96.81 127 ILE A C 1
ATOM 1020 O O . ILE A 1 127 ? -9.373 6.151 -1.538 1.00 96.81 127 ILE A O 1
ATOM 1024 N N . PHE A 1 128 ? -7.848 7.313 -2.700 1.00 93.88 128 PHE A N 1
ATOM 1025 C CA . PHE A 1 128 ? -7.402 8.128 -1.563 1.00 93.88 128 PHE A CA 1
ATOM 1026 C C . PHE A 1 128 ? -8.517 9.029 -1.016 1.00 93.88 128 PHE A C 1
ATOM 1028 O O . PHE A 1 128 ? -8.682 9.138 0.200 1.00 93.88 128 PHE A O 1
ATOM 1035 N N . LEU A 1 129 ? -9.325 9.628 -1.896 1.00 97.12 129 LEU A N 1
ATOM 1036 C CA . LEU A 1 129 ? -10.487 10.417 -1.486 1.00 97.12 129 LEU A CA 1
ATOM 1037 C C . LEU A 1 129 ? -11.502 9.556 -0.719 1.00 97.12 129 LEU A C 1
ATOM 1039 O O . LEU A 1 129 ? -11.958 9.936 0.361 1.00 97.12 129 LEU A O 1
ATOM 1043 N N . VAL A 1 130 ? -11.821 8.373 -1.249 1.00 97.88 130 VAL A N 1
ATOM 1044 C CA . VAL A 1 130 ? -12.733 7.421 -0.604 1.00 97.88 130 VAL A CA 1
ATOM 1045 C C . VAL A 1 130 ? -12.170 6.946 0.735 1.00 97.88 130 VAL A C 1
ATOM 1047 O O . VAL A 1 130 ? -12.925 6.852 1.698 1.00 97.88 130 VAL A O 1
ATOM 1050 N N . ALA A 1 131 ? -10.859 6.717 0.842 1.00 95.56 131 ALA A N 1
ATOM 1051 C CA . ALA A 1 131 ? -10.213 6.341 2.098 1.00 95.56 131 ALA A CA 1
ATOM 1052 C C . ALA A 1 131 ? -10.379 7.421 3.184 1.00 95.56 131 ALA A C 1
ATOM 1054 O O . ALA A 1 131 ? -10.692 7.092 4.329 1.00 95.56 131 ALA A O 1
ATOM 1055 N N . MET A 1 132 ? -10.248 8.707 2.832 1.00 96.19 132 MET A N 1
ATOM 1056 C CA . MET A 1 132 ? -10.466 9.814 3.772 1.00 96.19 132 MET A CA 1
ATOM 1057 C C . MET A 1 132 ? -11.923 9.874 4.249 1.00 96.19 132 MET A C 1
ATOM 1059 O O . MET A 1 132 ? -12.179 9.979 5.450 1.00 96.19 132 MET A O 1
ATOM 1063 N N . ILE A 1 133 ? -12.882 9.757 3.326 1.00 97.12 133 ILE A N 1
ATOM 1064 C CA . ILE A 1 133 ? -14.311 9.719 3.671 1.00 97.12 133 ILE A CA 1
ATOM 1065 C C . ILE A 1 133 ? -14.609 8.491 4.543 1.00 97.12 133 ILE A C 1
ATOM 1067 O O . ILE A 1 133 ? -15.307 8.606 5.549 1.00 97.12 133 ILE A O 1
ATOM 1071 N N . GLY A 1 134 ? -14.034 7.334 4.207 1.00 96.56 134 GLY A N 1
ATOM 1072 C CA . GLY A 1 134 ? -14.167 6.092 4.962 1.00 96.56 134 GLY A CA 1
ATOM 1073 C C . GLY A 1 134 ? -13.676 6.226 6.403 1.00 96.56 134 GLY A C 1
ATOM 1074 O O . GLY A 1 134 ? -14.382 5.824 7.324 1.00 96.56 134 GLY A O 1
ATOM 1075 N N . ALA A 1 135 ? -12.525 6.866 6.622 1.00 93.50 135 ALA A N 1
ATOM 1076 C CA . ALA A 1 135 ? -12.008 7.132 7.963 1.00 93.50 135 ALA A CA 1
ATOM 1077 C C . ALA A 1 135 ? -12.928 8.063 8.782 1.00 93.50 135 ALA A C 1
ATOM 1079 O O . ALA A 1 135 ? -13.177 7.812 9.965 1.00 93.50 135 ALA A O 1
ATOM 1080 N N . ILE A 1 136 ? -13.481 9.114 8.162 1.00 94.81 136 ILE A N 1
ATOM 1081 C CA . ILE A 1 136 ? -14.440 10.020 8.820 1.00 94.81 136 ILE A CA 1
ATOM 1082 C C . ILE A 1 136 ? -15.723 9.268 9.201 1.00 94.81 136 ILE A C 1
ATOM 1084 O O . ILE A 1 136 ? -16.194 9.376 10.331 1.00 94.81 136 ILE A O 1
ATOM 1088 N N . VAL A 1 137 ? -16.285 8.477 8.285 1.00 96.19 137 VAL A N 1
ATOM 1089 C CA . VAL A 1 137 ? -17.509 7.703 8.547 1.00 96.19 137 VAL A CA 1
ATOM 1090 C C . VAL A 1 137 ? -17.277 6.658 9.638 1.00 96.19 137 VAL A C 1
ATOM 1092 O O . VAL A 1 137 ? -18.130 6.498 10.508 1.00 96.19 137 VAL A O 1
ATOM 1095 N N . LEU A 1 138 ? -16.113 6.002 9.645 1.00 93.25 138 LEU A N 1
ATOM 1096 C CA . LEU A 1 138 ? -15.753 5.008 10.658 1.00 93.25 138 LEU A CA 1
ATOM 1097 C C . LEU A 1 138 ? -15.652 5.618 12.064 1.00 93.25 138 LEU A C 1
ATOM 1099 O O . LEU A 1 138 ? -16.045 4.990 13.045 1.00 93.25 138 LEU A O 1
ATOM 1103 N N . THR A 1 139 ? -15.146 6.848 12.172 1.00 91.94 139 THR A N 1
ATOM 1104 C CA . THR A 1 139 ? -14.989 7.545 13.459 1.00 91.94 139 THR A CA 1
ATOM 1105 C C . THR A 1 139 ? -16.252 8.272 13.919 1.00 91.94 139 THR A C 1
ATOM 1107 O O . THR A 1 139 ? -16.348 8.646 15.090 1.00 91.94 139 THR A O 1
ATOM 1110 N N . MET A 1 140 ? -17.250 8.446 13.045 1.00 88.50 140 MET A N 1
ATOM 1111 C CA . MET A 1 140 ? -18.511 9.114 13.367 1.00 88.50 140 MET A CA 1
ATOM 1112 C C . MET A 1 140 ? -19.422 8.225 14.230 1.00 88.50 140 MET A C 1
ATOM 1114 O O . MET A 1 140 ? -20.460 7.722 13.804 1.00 88.50 140 MET A O 1
ATOM 1118 N N . HIS A 1 141 ? -19.050 8.068 15.498 1.00 84.00 141 HIS A N 1
ATOM 1119 C CA . HIS A 1 141 ? -19.828 7.339 16.487 1.00 84.00 141 HIS A CA 1
ATOM 1120 C C . HIS A 1 141 ? -20.799 8.278 17.221 1.00 84.00 141 HIS A C 1
ATOM 1122 O O . HIS A 1 141 ? -20.404 9.139 18.013 1.00 84.00 141 HIS A O 1
ATOM 1128 N N . ARG A 1 142 ? -22.106 8.127 16.971 1.00 78.25 142 ARG A N 1
ATOM 1129 C CA . ARG A 1 142 ? -23.145 8.935 17.628 1.00 78.25 142 ARG A CA 1
ATOM 1130 C C . ARG A 1 142 ? -23.508 8.328 18.982 1.00 78.25 142 ARG A C 1
ATOM 1132 O O . ARG A 1 142 ? -24.379 7.469 19.076 1.00 78.25 142 ARG A O 1
ATOM 1139 N N . THR A 1 143 ? -22.886 8.818 20.049 1.00 72.69 143 THR A N 1
ATOM 1140 C CA . THR A 1 143 ? -23.256 8.444 21.419 1.00 72.69 143 THR A CA 1
ATOM 1141 C C . THR A 1 143 ? -24.634 9.018 21.780 1.00 72.69 143 THR A C 1
ATOM 1143 O O . THR A 1 143 ? -24.854 10.230 21.818 1.00 72.69 143 THR A O 1
ATOM 1146 N N . THR A 1 144 ? -25.604 8.139 22.035 1.00 66.88 144 THR A N 1
ATOM 1147 C CA . THR A 1 144 ? -27.005 8.489 22.355 1.00 66.88 144 THR A CA 1
ATOM 1148 C C . THR A 1 144 ? -27.213 8.891 23.818 1.00 66.88 144 THR A C 1
ATOM 1150 O O . THR A 1 144 ? -28.270 9.407 24.174 1.00 66.88 144 THR A O 1
ATOM 1153 N N . ARG A 1 145 ? -26.198 8.708 24.675 1.00 63.81 145 ARG A N 1
ATOM 1154 C CA . ARG A 1 145 ? -26.294 8.863 26.137 1.00 63.81 145 ARG A CA 1
ATOM 1155 C C . ARG A 1 145 ? -25.473 10.020 26.716 1.00 63.81 145 ARG A C 1
ATOM 1157 O O . ARG A 1 145 ? -25.053 9.959 27.867 1.00 63.81 145 ARG A O 1
ATOM 1164 N N . VAL A 1 146 ? -25.262 11.091 25.949 1.00 65.00 146 VAL A N 1
ATOM 1165 C CA . VAL A 1 146 ? -24.569 12.299 26.431 1.00 65.00 146 VAL A CA 1
ATOM 1166 C C . VAL A 1 146 ? -25.575 13.437 26.567 1.00 65.00 146 VAL A C 1
ATOM 1168 O O . VAL A 1 146 ? -26.263 13.781 25.603 1.00 65.00 146 VAL A O 1
ATOM 1171 N N . LYS A 1 147 ? -25.681 14.032 27.765 1.00 64.12 147 LYS A N 1
ATOM 1172 C CA . LYS A 1 147 ? -26.494 15.237 27.985 1.00 64.12 147 LYS A CA 1
ATOM 1173 C C . LYS A 1 147 ? -25.935 16.361 27.116 1.00 64.12 147 LYS A C 1
ATOM 1175 O O . LYS A 1 147 ? -24.930 16.972 27.464 1.00 64.12 147 LYS A O 1
ATOM 1180 N N . ARG A 1 148 ? -26.584 16.633 25.984 1.00 66.69 148 ARG A N 1
ATOM 1181 C CA . ARG A 1 148 ? -26.228 17.769 25.134 1.00 66.69 148 ARG A CA 1
ATOM 1182 C C . ARG A 1 148 ? -26.611 19.048 25.863 1.00 66.69 148 ARG A C 1
ATOM 1184 O O . ARG A 1 148 ? -27.777 19.259 26.202 1.00 66.69 148 ARG A O 1
ATOM 1191 N N . GLN A 1 149 ? -25.613 19.870 26.157 1.00 69.75 149 GLN A N 1
ATOM 1192 C CA . GLN A 1 149 ? -25.841 21.184 26.725 1.00 69.75 149 GLN A CA 1
ATOM 1193 C C . GLN A 1 149 ? -26.285 22.103 25.592 1.00 69.75 149 GLN A C 1
ATOM 1195 O O . GLN A 1 149 ? -25.495 22.499 24.744 1.00 69.75 149 GLN A O 1
ATOM 1200 N N . ASP A 1 150 ? -27.582 22.383 25.559 1.00 78.44 150 ASP A N 1
ATOM 1201 C CA . ASP A 1 150 ? -28.151 23.330 24.614 1.00 78.44 150 ASP A CA 1
ATOM 1202 C C . ASP A 1 150 ? -27.792 24.752 25.069 1.00 78.44 150 ASP A C 1
ATOM 1204 O O . ASP A 1 150 ? -28.281 25.238 26.097 1.00 78.44 150 ASP A O 1
ATOM 1208 N N . VAL A 1 151 ? -26.859 25.378 24.348 1.00 75.94 151 VAL A N 1
ATOM 1209 C CA . VAL A 1 151 ? -26.309 26.702 24.673 1.00 75.94 151 VAL A CA 1
ATOM 1210 C C . VAL A 1 151 ? -27.399 27.770 24.575 1.00 75.94 151 VAL A C 1
ATOM 1212 O O . VAL A 1 151 ? -27.453 28.670 25.412 1.00 75.94 151 VAL A O 1
ATOM 1215 N N . PHE A 1 152 ? -28.344 27.616 23.643 1.00 74.44 152 PHE A N 1
ATOM 1216 C CA . PHE A 1 152 ? -29.463 28.543 23.479 1.00 74.44 152 PHE A CA 1
ATOM 1217 C C . PHE A 1 152 ? -30.412 28.487 24.674 1.00 74.44 152 PHE A C 1
ATOM 1219 O O . PHE A 1 152 ? -30.799 29.523 25.212 1.00 74.44 152 PHE A O 1
ATOM 1226 N N . ARG A 1 153 ? -30.711 27.282 25.177 1.00 73.56 153 ARG A N 1
ATOM 1227 C CA . ARG A 1 153 ? -31.530 27.122 26.387 1.00 73.56 153 ARG A CA 1
ATOM 1228 C C . ARG A 1 153 ? -30.827 27.621 27.653 1.00 73.56 153 ARG A C 1
ATOM 1230 O O . ARG A 1 153 ? -31.508 28.035 28.584 1.00 73.56 153 ARG A O 1
ATOM 1237 N N . ARG A 1 154 ? -29.489 27.590 27.709 1.00 66.62 154 ARG A N 1
ATOM 1238 C CA . ARG A 1 154 ? -28.710 28.148 28.830 1.00 66.62 154 ARG A CA 1
ATOM 1239 C C . ARG A 1 154 ? -28.698 29.683 28.806 1.00 66.62 154 ARG A C 1
ATOM 1241 O O . ARG A 1 154 ? -28.809 30.276 29.871 1.00 66.62 154 ARG A O 1
ATOM 1248 N N . ASN A 1 155 ? -28.616 30.298 27.625 1.00 75.06 1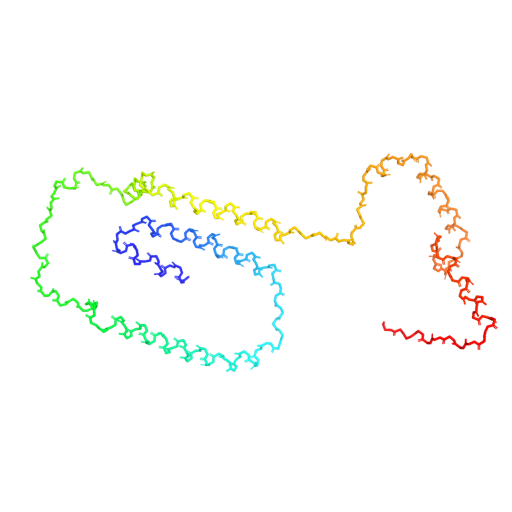55 ASN A N 1
ATOM 1249 C CA . ASN A 1 155 ? -28.575 31.757 27.459 1.00 75.06 155 ASN A CA 1
ATOM 1250 C C . ASN A 1 155 ? -29.954 32.424 27.577 1.00 75.06 155 ASN A C 1
ATOM 1252 O O . ASN A 1 155 ? -30.040 33.566 28.009 1.00 75.06 155 ASN A O 1
ATOM 1256 N N . ALA A 1 156 ? -31.032 31.709 27.243 1.00 76.94 156 ALA A N 1
ATOM 1257 C CA . ALA A 1 156 ? -32.404 32.187 27.434 1.00 76.94 156 ALA A CA 1
ATOM 1258 C C . ALA A 1 156 ? -32.875 32.150 28.905 1.00 76.94 156 ALA A C 1
ATOM 1260 O O . ALA A 1 156 ? -33.982 32.594 29.213 1.00 76.94 156 ALA A O 1
ATOM 1261 N N . LEU A 1 157 ? -32.072 31.600 29.827 1.00 69.12 157 LEU A N 1
ATOM 1262 C CA . LEU A 1 157 ? -32.359 31.675 31.258 1.00 69.12 157 LEU A CA 1
ATOM 1263 C C . LEU A 1 157 ? -32.011 33.075 31.768 1.00 69.12 157 LEU A C 1
ATOM 1265 O O . LEU A 1 157 ? -30.844 33.421 31.910 1.00 69.12 157 LEU A O 1
ATOM 1269 N N . ASP A 1 158 ? -33.048 33.850 32.076 1.00 64.62 158 ASP A N 1
ATOM 1270 C CA . ASP A 1 158 ? -32.927 35.158 32.715 1.00 64.62 158 ASP A CA 1
ATOM 1271 C C . ASP A 1 158 ? -32.176 35.061 34.058 1.00 64.62 158 ASP A C 1
ATOM 1273 O O . ASP A 1 158 ? -32.503 34.230 34.919 1.00 64.62 158 ASP A O 1
ATOM 1277 N N . SER A 1 159 ? -31.182 35.934 34.246 1.00 62.91 159 SER A N 1
ATOM 1278 C CA . SER A 1 159 ? -30.251 35.949 35.384 1.00 62.91 159 SER A CA 1
ATOM 1279 C C . SER A 1 159 ? -30.954 35.991 36.746 1.00 62.91 159 SER A C 1
ATOM 1281 O O . SER A 1 159 ? -30.429 35.476 37.736 1.00 62.91 159 SER A O 1
ATOM 1283 N N . ARG A 1 160 ? -32.175 36.544 36.820 1.00 60.06 160 ARG A N 1
ATOM 1284 C CA . ARG A 1 160 ? -32.970 36.576 38.059 1.00 60.06 160 ARG A CA 1
ATOM 1285 C C . ARG A 1 160 ? -33.418 35.191 38.535 1.00 60.06 160 ARG A C 1
ATOM 1287 O O . ARG A 1 160 ? -33.469 34.961 39.744 1.00 60.06 160 ARG A O 1
ATOM 1294 N N . ARG A 1 161 ? -33.707 34.243 37.631 1.00 60.81 161 ARG A N 1
ATOM 1295 C CA . ARG A 1 161 ? -34.117 32.872 38.012 1.00 60.81 161 ARG A CA 1
ATOM 1296 C C . ARG A 1 161 ? -32.950 32.036 38.540 1.00 60.81 161 ARG A C 1
ATOM 1298 O O . ARG A 1 161 ? -33.163 31.145 39.361 1.00 60.81 161 ARG A O 1
ATOM 1305 N N . THR A 1 162 ? -31.725 32.325 38.107 1.00 59.75 162 THR A N 1
ATOM 1306 C CA . THR A 1 162 ? -30.502 31.666 38.592 1.00 59.75 162 THR A CA 1
ATOM 1307 C C . THR A 1 162 ? -30.123 32.121 39.999 1.00 59.75 162 THR A C 1
ATOM 1309 O O . THR A 1 162 ? -29.651 31.304 40.788 1.00 59.75 162 THR A O 1
ATOM 1312 N N . ILE A 1 163 ? -30.372 33.391 40.335 1.00 61.28 163 ILE A N 1
ATOM 1313 C CA . ILE A 1 163 ? -30.106 33.938 41.674 1.00 61.28 163 ILE A CA 1
ATOM 1314 C C . ILE A 1 163 ? -31.129 33.407 42.689 1.00 61.28 163 ILE A C 1
ATOM 1316 O O . ILE A 1 163 ? -30.720 32.906 43.732 1.00 61.28 163 ILE A O 1
ATOM 1320 N N . MET A 1 164 ? -32.431 33.395 42.359 1.00 59.44 164 MET A N 1
ATOM 1321 C CA . MET A 1 164 ? -33.462 32.854 43.263 1.00 59.44 164 MET A CA 1
ATOM 1322 C C . MET A 1 164 ? -33.236 31.380 43.619 1.00 59.44 164 MET A C 1
ATOM 1324 O O . MET A 1 164 ? -33.386 31.014 44.779 1.00 59.44 164 MET A O 1
ATOM 1328 N N . ARG A 1 165 ? -32.803 30.538 42.666 1.00 58.00 165 ARG A N 1
ATOM 1329 C CA . ARG A 1 165 ? -32.477 29.133 42.970 1.00 58.00 165 ARG A CA 1
ATOM 1330 C C . ARG A 1 165 ? -31.332 28.985 43.966 1.00 58.00 165 ARG A C 1
ATOM 1332 O O . ARG A 1 165 ? -31.420 28.128 44.832 1.00 58.00 165 ARG A O 1
ATOM 1339 N N . ARG A 1 166 ? -30.290 29.821 43.883 1.00 57.25 166 ARG A N 1
ATOM 1340 C CA . ARG A 1 166 ? -29.193 29.780 44.863 1.00 57.25 166 ARG A CA 1
ATOM 1341 C C . ARG A 1 166 ? -29.650 30.202 46.253 1.00 57.25 166 ARG A C 1
ATOM 1343 O O . ARG A 1 166 ? -29.190 29.612 47.220 1.00 57.25 166 ARG A O 1
ATOM 1350 N N . THR A 1 167 ? -30.534 31.192 46.352 1.00 55.81 167 THR A N 1
ATOM 1351 C CA . THR A 1 167 ? -31.078 31.632 47.643 1.00 55.81 167 THR A CA 1
ATOM 1352 C C . THR A 1 167 ? -31.988 30.567 48.258 1.00 55.81 167 THR A C 1
ATOM 1354 O O . THR A 1 167 ? -31.883 30.325 49.454 1.00 55.81 167 THR A O 1
ATOM 1357 N N . THR A 1 168 ? -32.820 29.883 47.461 1.00 55.97 168 THR A N 1
ATOM 1358 C CA . THR A 1 168 ? -33.653 28.762 47.938 1.00 55.97 168 THR A CA 1
ATOM 1359 C C . THR A 1 168 ? -32.813 27.543 48.335 1.00 55.97 168 THR A C 1
ATOM 1361 O O . THR A 1 168 ? -33.023 27.012 49.419 1.00 55.97 168 THR A O 1
ATOM 1364 N N . ASP A 1 169 ? -31.814 27.153 47.532 1.00 56.56 169 ASP A N 1
ATOM 1365 C CA 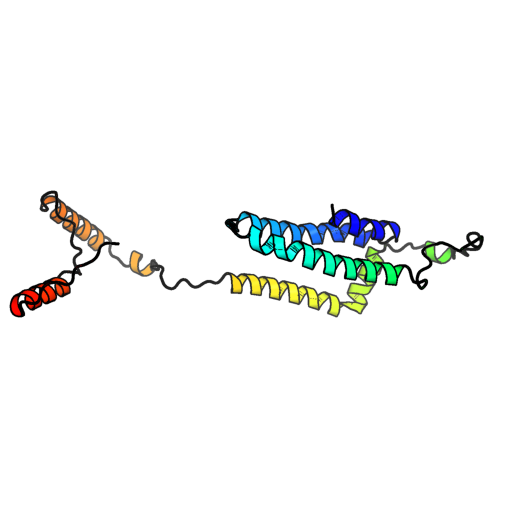. ASP A 1 169 ? -30.919 26.031 47.864 1.00 56.56 169 ASP A CA 1
ATOM 1366 C C . ASP A 1 169 ? -30.081 26.324 49.125 1.00 56.56 169 ASP A C 1
ATOM 1368 O O . ASP A 1 169 ? -29.859 25.431 49.940 1.00 56.56 169 ASP A O 1
ATOM 1372 N N . GLN A 1 170 ? -29.636 27.572 49.334 1.00 52.03 170 GLN A N 1
ATOM 1373 C CA . GLN A 1 170 ? -28.955 27.950 50.579 1.00 52.03 170 GLN A CA 1
ATOM 1374 C C . GLN A 1 170 ? -29.884 27.943 51.798 1.00 52.03 170 GLN A C 1
ATOM 1376 O O . GLN A 1 170 ? -29.430 27.592 52.887 1.00 52.03 170 GLN A O 1
ATOM 1381 N N . LEU A 1 171 ? -31.156 28.324 51.630 1.00 53.81 171 LEU A N 1
ATOM 1382 C CA . LEU A 1 171 ? -32.124 28.300 52.726 1.00 53.81 171 LEU A CA 1
ATOM 1383 C C . LEU A 1 171 ? -32.419 26.862 53.183 1.00 53.81 171 LEU A C 1
ATOM 1385 O O . LEU A 1 171 ? -32.486 26.615 54.384 1.00 53.81 171 LEU A O 1
ATOM 1389 N N . ASP A 1 172 ? -32.518 25.913 52.246 1.00 47.19 172 ASP A N 1
ATOM 1390 C CA . ASP A 1 172 ? -32.729 24.491 52.554 1.00 47.19 172 ASP A CA 1
ATOM 1391 C C . ASP A 1 172 ? -31.508 23.847 53.234 1.00 47.19 172 ASP A C 1
ATOM 1393 O O . ASP A 1 172 ? -31.666 23.106 54.203 1.00 47.19 172 ASP A O 1
ATOM 1397 N N . ILE A 1 173 ? -30.282 24.171 52.799 1.00 55.44 173 ILE A N 1
ATOM 1398 C CA . ILE A 1 173 ? -29.046 23.621 53.394 1.00 55.44 173 ILE A CA 1
ATOM 1399 C C . ILE A 1 173 ? -28.878 24.061 54.856 1.00 55.44 173 ILE A C 1
ATOM 1401 O O . ILE A 1 173 ? -28.371 23.292 55.673 1.00 55.44 173 ILE A O 1
ATOM 1405 N N . SER A 1 174 ? -29.337 25.266 55.209 1.00 53.41 174 SER A N 1
ATOM 1406 C CA . SER A 1 174 ? -29.248 25.778 56.581 1.00 53.41 174 SER A CA 1
ATOM 1407 C C . SER A 1 174 ? -30.319 25.212 57.528 1.00 53.41 174 SER A C 1
ATOM 1409 O O . SER A 1 174 ? -30.175 25.357 58.741 1.00 53.41 174 SER A O 1
ATOM 1411 N N . LEU A 1 175 ? -31.374 24.575 57.003 1.00 58.00 175 LEU A N 1
ATOM 1412 C CA . LEU A 1 175 ? -32.472 23.966 57.773 1.00 58.00 175 LEU A CA 1
ATOM 1413 C C . LEU A 1 175 ? -32.378 22.430 57.864 1.00 58.00 175 LEU A C 1
ATOM 1415 O O . LEU A 1 175 ? -33.109 21.815 58.642 1.00 58.00 175 LEU A O 1
ATOM 1419 N N . THR A 1 176 ? -31.475 21.790 57.115 1.00 51.88 176 THR A N 1
ATOM 1420 C CA . THR A 1 176 ? -31.231 20.341 57.203 1.00 51.88 176 THR A CA 1
ATOM 1421 C C . THR A 1 176 ? -30.273 19.970 58.345 1.00 51.88 176 THR A C 1
ATOM 1423 O O . THR A 1 176 ? -29.119 20.401 58.327 1.00 51.88 176 THR A O 1
ATOM 1426 N N . PRO A 1 177 ? -30.674 19.118 59.313 1.00 59.34 177 PRO A N 1
ATOM 1427 C CA . PRO A 1 177 ? -29.749 18.581 60.310 1.00 59.34 177 PRO A CA 1
ATOM 1428 C C . PRO A 1 177 ? -28.706 17.658 59.647 1.00 59.34 177 PRO A C 1
ATOM 1430 O O . PRO A 1 177 ? -29.041 16.932 58.701 1.00 59.34 177 PRO A O 1
ATOM 1433 N N . PRO A 1 178 ? -27.447 17.647 60.127 1.00 54.88 178 PRO A N 1
ATOM 1434 C CA . PRO A 1 178 ? -26.378 16.876 59.505 1.00 54.88 178 PRO A CA 1
ATOM 1435 C C . PRO A 1 178 ? -26.668 15.378 59.647 1.00 54.88 178 PRO A C 1
ATOM 1437 O O . PRO A 1 178 ? -26.720 14.853 60.756 1.00 54.88 178 PRO A O 1
ATOM 1440 N N . GLY A 1 179 ? -26.870 14.685 58.520 1.00 57.16 179 GLY A N 1
ATOM 1441 C CA . GLY A 1 179 ? -26.947 13.218 58.500 1.00 57.16 179 GLY A CA 1
ATOM 1442 C C . GLY A 1 179 ? -28.037 12.570 57.643 1.00 57.16 179 GLY A C 1
ATOM 1443 O O . GLY A 1 179 ? -28.109 11.344 57.639 1.00 57.16 179 GLY A O 1
ATOM 1444 N N . ARG A 1 180 ? -28.873 13.312 56.897 1.00 51.12 180 ARG A N 1
ATOM 1445 C CA . ARG A 1 180 ? -29.791 12.693 55.914 1.00 51.12 180 ARG A CA 1
ATOM 1446 C C . ARG A 1 180 ? -29.345 12.945 54.467 1.00 51.12 180 ARG A C 1
ATOM 1448 O O . ARG A 1 180 ? -29.018 14.084 54.141 1.00 51.12 180 ARG A O 1
ATOM 1455 N N . PRO A 1 181 ? -29.338 11.920 53.588 1.00 48.06 181 PRO A N 1
ATOM 1456 C CA . PRO A 1 181 ? -29.020 12.114 52.179 1.00 48.06 181 PRO A CA 1
ATOM 1457 C C . PRO A 1 181 ? -30.076 13.007 51.523 1.00 48.06 181 PRO A C 1
ATOM 1459 O O . PRO A 1 181 ? -31.275 12.792 51.709 1.00 48.06 181 PRO A O 1
ATOM 1462 N N . CYS A 1 182 ? -29.633 13.986 50.737 1.00 49.94 182 CYS A N 1
ATOM 1463 C CA . CYS A 1 182 ? -30.508 14.886 49.996 1.00 49.94 182 CYS A CA 1
ATOM 1464 C C . CYS A 1 182 ? -31.372 14.092 49.002 1.00 49.94 182 CYS A C 1
ATOM 1466 O O . CYS A 1 182 ? -30.897 13.681 47.940 1.00 49.94 182 CYS A O 1
ATOM 1468 N N . LEU A 1 183 ? -32.648 13.882 49.322 1.00 50.84 183 LEU A N 1
ATOM 1469 C CA . LEU A 1 183 ? -33.614 13.341 48.371 1.00 50.84 183 LEU A CA 1
ATOM 1470 C C . LEU A 1 183 ? -33.970 14.442 47.369 1.00 50.84 183 LEU A C 1
ATOM 1472 O O . LEU A 1 183 ? -34.518 15.481 47.729 1.00 50.84 183 LEU A O 1
ATOM 1476 N N . ARG A 1 184 ? -33.607 14.227 46.099 1.00 47.31 184 ARG A N 1
ATOM 1477 C CA . ARG A 1 184 ? -33.875 15.178 45.016 1.00 47.31 184 ARG A CA 1
ATOM 1478 C C . ARG A 1 184 ? -35.382 15.447 44.874 1.00 47.31 184 ARG A C 1
ATOM 1480 O O . ARG A 1 184 ? -36.167 14.494 44.892 1.00 47.31 184 ARG A O 1
ATOM 1487 N N . PRO A 1 185 ? -35.792 16.703 44.608 1.00 45.47 185 PRO A N 1
ATOM 1488 C CA . PRO A 1 185 ? -37.183 17.033 44.338 1.00 45.47 185 PRO A CA 1
ATOM 1489 C C . PRO A 1 185 ? -37.563 16.477 42.962 1.00 45.47 185 PRO A C 1
ATOM 1491 O O . PRO A 1 185 ? -37.227 17.034 41.918 1.00 45.47 185 PRO A O 1
ATOM 1494 N N . GLY A 1 186 ? -38.200 15.310 42.981 1.00 46.19 186 GLY A N 1
ATOM 1495 C CA . GLY A 1 186 ? -38.625 14.552 41.804 1.00 46.19 186 GLY A CA 1
ATOM 1496 C C . GLY A 1 186 ? -38.901 13.082 42.123 1.00 46.19 186 GLY A C 1
ATOM 1497 O O . GLY A 1 186 ? -39.803 12.495 41.537 1.00 46.19 186 GLY A O 1
ATOM 1498 N N . GLU A 1 187 ? -38.218 12.531 43.130 1.00 44.03 187 GLU A N 1
ATOM 1499 C CA . GLU A 1 187 ? -38.297 11.109 43.509 1.00 44.03 187 GLU A CA 1
ATOM 1500 C C . GLU A 1 187 ? -39.285 10.844 44.671 1.00 44.03 187 GLU A C 1
ATOM 1502 O O . GLU A 1 187 ? -39.230 9.820 45.338 1.00 44.03 187 GLU A O 1
ATOM 1507 N N . GLY A 1 188 ? -40.168 11.794 44.998 1.00 40.94 188 GLY A N 1
ATOM 1508 C CA . GLY A 1 188 ? -41.049 11.695 46.176 1.00 40.94 188 GLY A CA 1
ATOM 1509 C C . GLY A 1 188 ? -42.404 11.031 45.918 1.00 40.94 188 GLY A C 1
ATOM 1510 O O . GLY A 1 188 ? -43.064 10.592 46.856 1.00 40.94 188 GLY A O 1
ATOM 1511 N N . ARG A 1 189 ? -42.852 10.956 44.658 1.00 44.66 189 ARG A N 1
ATOM 1512 C CA . ARG A 1 189 ? -44.214 10.483 44.337 1.00 44.66 189 ARG A CA 1
ATOM 1513 C C . ARG A 1 189 ? -44.308 8.971 44.120 1.00 44.66 189 ARG A C 1
ATOM 1515 O O . ARG A 1 189 ? -45.345 8.390 44.413 1.00 44.66 189 ARG A O 1
ATOM 1522 N N . THR A 1 190 ? -43.239 8.321 43.669 1.00 44.91 190 THR A N 1
ATOM 1523 C CA . THR A 1 190 ? -43.207 6.863 43.452 1.00 44.91 190 THR A CA 1
ATOM 1524 C C . THR A 1 190 ? -42.897 6.087 44.735 1.00 44.91 190 THR A C 1
ATOM 1526 O O . THR A 1 190 ? -43.479 5.028 44.955 1.00 44.91 190 THR A O 1
ATOM 1529 N N . ALA A 1 191 ? -42.064 6.635 45.627 1.00 45.69 191 ALA A N 1
ATOM 1530 C CA . ALA A 1 191 ? -41.686 5.973 46.879 1.00 45.69 191 ALA A CA 1
ATOM 1531 C C . ALA A 1 191 ? -42.822 5.942 47.922 1.00 45.69 191 ALA A C 1
ATOM 1533 O O . ALA A 1 191 ? -43.005 4.936 48.607 1.00 45.69 191 ALA A O 1
ATOM 1534 N N . LEU A 1 192 ? -43.626 7.010 48.014 1.00 49.44 192 LEU A N 1
ATOM 1535 C CA . LEU A 1 192 ? -44.780 7.047 48.921 1.00 49.44 192 LEU A CA 1
ATOM 1536 C C . LEU A 1 192 ? -45.890 6.079 48.491 1.00 49.44 192 LEU A C 1
ATOM 1538 O O . LEU A 1 192 ? -46.513 5.467 49.352 1.00 49.44 192 LEU A O 1
ATOM 1542 N N . SER A 1 193 ? -46.093 5.879 47.184 1.00 47.72 193 SER A N 1
ATOM 1543 C CA . SER A 1 193 ? -47.095 4.931 46.674 1.00 47.72 193 SER A CA 1
ATOM 1544 C C . SER A 1 193 ? -46.723 3.473 46.984 1.00 47.72 193 SER A C 1
ATOM 1546 O O . SER A 1 193 ? -47.561 2.700 47.447 1.00 47.72 193 SER A O 1
ATOM 1548 N N . LEU A 1 194 ? -45.443 3.104 46.826 1.00 50.44 194 LEU A N 1
ATOM 1549 C CA . LEU A 1 194 ? -44.977 1.746 47.132 1.00 50.44 194 LEU A CA 1
ATOM 1550 C C . LEU A 1 194 ? -44.967 1.450 48.639 1.00 50.44 194 LEU A C 1
ATOM 1552 O O . LEU A 1 194 ? -45.344 0.354 49.049 1.00 50.44 194 LEU A O 1
ATOM 1556 N N . SER A 1 195 ? -44.579 2.420 49.472 1.00 49.88 195 SER A N 1
ATOM 1557 C CA . SER A 1 195 ? -44.581 2.250 50.933 1.00 49.88 195 SER A CA 1
ATOM 1558 C C . SER A 1 195 ? -46.005 2.109 51.489 1.00 49.88 195 SER A C 1
ATOM 1560 O O . SER A 1 195 ? -46.260 1.252 52.335 1.00 49.88 195 SER A O 1
ATOM 1562 N N . LEU A 1 196 ? -46.968 2.866 50.946 1.00 53.25 196 LEU A N 1
ATOM 1563 C CA . LEU A 1 196 ? -48.372 2.771 51.355 1.00 53.25 196 LEU A CA 1
ATOM 1564 C C . LEU A 1 196 ? -49.035 1.463 50.879 1.00 53.25 196 LEU A C 1
ATOM 1566 O O . LEU A 1 196 ? -49.809 0.875 51.630 1.00 53.25 196 LEU A O 1
ATOM 1570 N N . MET A 1 197 ? -48.693 0.953 49.685 1.00 52.09 197 MET A N 1
ATOM 1571 C CA . MET A 1 197 ? -49.158 -0.372 49.233 1.00 52.09 197 MET A CA 1
ATOM 1572 C C . MET A 1 197 ? -48.566 -1.522 50.060 1.00 52.09 197 MET A C 1
ATOM 1574 O O . MET A 1 197 ? -49.255 -2.509 50.310 1.00 52.09 197 MET A O 1
ATOM 1578 N N . THR A 1 198 ? -47.320 -1.393 50.525 1.00 54.94 198 THR A N 1
ATOM 1579 C CA . THR A 1 198 ? -46.666 -2.431 51.344 1.00 54.94 198 THR A CA 1
ATOM 1580 C C . THR A 1 198 ? -47.284 -2.518 52.747 1.00 54.94 198 THR A C 1
ATOM 1582 O O . THR A 1 198 ? -47.369 -3.603 53.317 1.00 54.94 198 THR A O 1
ATOM 1585 N N . LEU A 1 199 ? -47.793 -1.400 53.281 1.00 54.38 199 LEU A N 1
ATOM 1586 C CA . LEU A 1 199 ? -48.431 -1.347 54.601 1.00 54.38 199 LEU A CA 1
ATOM 1587 C C . LEU A 1 199 ? -49.872 -1.903 54.612 1.00 54.38 199 LEU A C 1
ATOM 1589 O O . LEU A 1 199 ? -50.351 -2.307 55.665 1.00 54.38 199 LEU A O 1
ATOM 1593 N N . ILE A 1 200 ? -50.547 -1.970 53.455 1.00 57.06 200 ILE A N 1
ATOM 1594 C CA . ILE A 1 200 ? -51.922 -2.497 53.336 1.00 57.06 200 ILE A CA 1
ATOM 1595 C C . ILE A 1 200 ? -51.952 -4.016 53.071 1.00 57.06 200 ILE A C 1
ATOM 1597 O O . ILE A 1 200 ? -52.893 -4.682 53.492 1.00 57.06 200 ILE A O 1
ATOM 1601 N N . VAL A 1 201 ? -50.944 -4.584 52.395 1.00 57.78 201 VAL A N 1
ATOM 1602 C CA . VAL A 1 201 ? -50.993 -5.979 51.895 1.00 57.78 201 VAL A CA 1
ATOM 1603 C C . VAL A 1 201 ? -50.163 -6.972 52.729 1.00 57.78 201 VAL A C 1
ATOM 1605 O O . VAL A 1 201 ? -50.295 -8.177 52.542 1.00 57.78 201 VAL A O 1
ATOM 1608 N N . GLY A 1 202 ? -49.352 -6.519 53.693 1.00 49.22 202 GLY A N 1
ATOM 1609 C CA . GLY A 1 202 ? -48.669 -7.425 54.633 1.00 49.22 202 GLY A CA 1
ATOM 1610 C C . GLY A 1 202 ? -47.747 -8.460 53.968 1.00 49.22 202 GLY A C 1
ATOM 1611 O O . GLY A 1 202 ? -47.586 -9.564 54.482 1.00 49.22 202 GLY A O 1
ATOM 1612 N N . LEU A 1 203 ? -47.159 -8.124 52.816 1.00 55.03 203 LEU A N 1
ATOM 1613 C CA . LEU A 1 203 ? -46.223 -8.990 52.097 1.00 55.03 203 LEU A CA 1
ATOM 1614 C C . LEU A 1 203 ? -44.779 -8.648 52.518 1.00 55.03 203 LEU A C 1
ATOM 1616 O O . LEU A 1 203 ? -44.435 -7.462 52.539 1.00 55.03 203 LEU A O 1
ATOM 1620 N N . PRO A 1 204 ? -43.919 -9.628 52.858 1.00 50.06 204 PRO A N 1
ATOM 1621 C CA . PRO A 1 204 ? -42.542 -9.343 53.255 1.00 50.06 204 PRO A CA 1
ATOM 1622 C C . PRO A 1 204 ? -41.752 -8.714 52.091 1.00 50.06 204 PRO A C 1
ATOM 1624 O O . PRO A 1 204 ? -41.932 -9.119 50.939 1.00 50.06 204 PRO A O 1
ATOM 1627 N N . PRO A 1 205 ? -40.876 -7.726 52.361 1.00 54.56 205 PRO A N 1
ATOM 1628 C CA . PRO A 1 205 ? -40.129 -7.041 51.314 1.00 54.56 205 PRO A CA 1
ATOM 1629 C C . PRO A 1 205 ? -39.142 -8.004 50.635 1.00 54.56 205 PRO A C 1
ATOM 1631 O O . PRO A 1 205 ? -38.495 -8.796 51.327 1.00 54.56 205 PRO A O 1
ATOM 1634 N N . PRO A 1 206 ? -3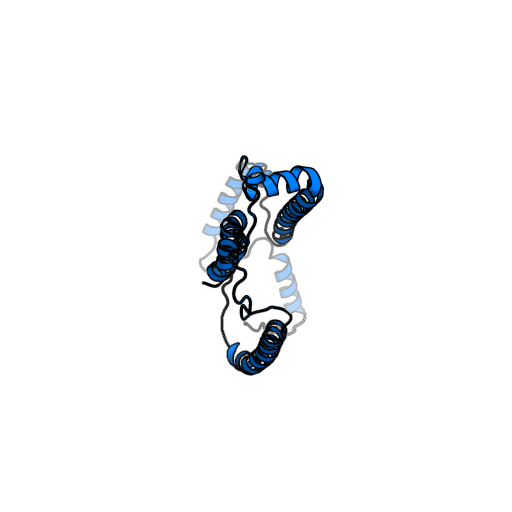8.971 -7.933 49.301 1.00 42.22 206 PRO A N 1
ATOM 1635 C CA . PRO A 1 206 ? -37.927 -8.686 48.629 1.00 42.22 206 PRO A CA 1
ATOM 1636 C C . PRO A 1 206 ? -36.567 -8.197 49.131 1.00 42.22 206 PRO A C 1
ATOM 1638 O O . PRO A 1 206 ? -36.260 -7.002 49.112 1.00 42.22 206 PRO A O 1
ATOM 1641 N N . SER A 1 207 ? -35.763 -9.142 49.606 1.00 39.53 207 SER A N 1
ATOM 1642 C CA . SER A 1 207 ? -34.371 -8.953 49.985 1.00 39.53 207 SER A CA 1
ATOM 1643 C C . SER A 1 207 ? -33.594 -8.347 48.816 1.00 39.53 207 SER A C 1
ATOM 1645 O O . SER A 1 207 ? -33.235 -9.024 47.854 1.00 39.53 207 SER A O 1
ATOM 1647 N N . PHE A 1 208 ? -33.314 -7.047 48.905 1.00 42.66 208 PHE A N 1
ATOM 1648 C CA . PHE A 1 208 ? -32.343 -6.390 48.040 1.00 42.66 208 PHE A CA 1
ATOM 1649 C C . PHE A 1 208 ? -30.947 -6.895 48.419 1.00 42.66 208 PHE A C 1
ATOM 1651 O O . PHE A 1 208 ? -30.317 -6.417 49.364 1.00 42.66 208 PHE A O 1
ATOM 1658 N N . VAL A 1 209 ? -30.494 -7.912 47.686 1.00 36.72 209 VAL A N 1
ATOM 1659 C CA . VAL A 1 209 ? -29.105 -8.368 47.665 1.00 36.72 209 VAL A CA 1
ATOM 1660 C C . VAL A 1 209 ? -28.245 -7.220 47.149 1.00 36.72 209 VAL A C 1
ATOM 1662 O O . VAL A 1 209 ? -28.464 -6.688 46.062 1.00 36.72 209 VAL A O 1
ATOM 1665 N N . LYS A 1 210 ? -27.281 -6.826 47.975 1.00 38.16 210 LYS A N 1
ATOM 1666 C CA . LYS A 1 210 ? -26.242 -5.854 47.660 1.00 38.16 210 LYS A CA 1
ATOM 1667 C C . LYS A 1 210 ? -25.072 -6.625 47.038 1.00 38.16 210 LYS A C 1
ATOM 1669 O O . LYS A 1 210 ? -24.322 -7.269 47.768 1.00 38.16 210 LYS A O 1
ATOM 1674 N N . GLN A 1 211 ? -24.945 -6.573 45.716 1.00 35.78 211 GLN A N 1
ATOM 1675 C CA . GLN A 1 211 ? -23.679 -6.724 44.993 1.00 35.78 211 GLN A CA 1
ATOM 1676 C C . GLN A 1 211 ? -23.566 -5.570 44.005 1.00 35.78 211 GLN A C 1
ATOM 1678 O O . GLN A 1 211 ? -24.592 -5.262 43.357 1.00 35.78 211 GLN A O 1
#

Radius of gyration: 37.67 Å; chains: 1; bounding box: 85×63×91 Å

Foldseek 3Di:
DVQLVVLVVCVVVQNVVCSVVSCVCCCVPPVVVVVVVVVPDPDDPDPPCPVVVVCVVVVVVVVVVVVVVVVCVVPVPPDCPDPPVPDPPPPDPDPVVVVPDDDHPVRVVCCCCVPPVVVVVVVVVVVVVVVVVVVVVVPPDDDPPDDDDDVVVVVPPDPVVVVVVVVVVVVVVVVDDPDDDDDDVPPPPVVVVVVVVCVVPVDDDPDPDDD

pLDDT: mean 72.94, std 17.51, range [35.78, 97.88]

Secondary structure (DSSP, 8-state):
-HHHHHHHHHHHTT-HHHHHHHHHHHIIIIIHHHHHHHHH-----SSTHHHHHHHHHHHHHHHHHHHHHHHHHHHSSSS-SS----S-TT-----GGGGSS---HHHHHHHHHHHT-HHHHHHHHHHHHHHHHHHHHHH----TTS----HHHHHTS-HHHHHHHHHHHHHHHHHSPTT-----TTSHHHHHHHHHHHHHH-PPPP-----

Sequence (211 aa):
MILSVSSSPALVSGLDFFAMISPVVHIVVIAISFLFMVMMLNIQITEIHEEVLRYLPVSGLIGLILWWELFFICDNETIPLLPTHKKTTSLRYTVHARKVRSWTNLETLGNLLYTYYSVLFLVPSLIFLVAMIGAIVLTMHRTTRVKRQDVFRRNALDSRRTIMRRTTDQLDISLTPPGRPCLRPGEGRTALSLSLMTLIVGLPPPSFVKQ